Protein 3QBY (pdb70)

Foldseek 3Di:
DDDDFDAPFWWQFDDPPDARFTWTQHDADVPGDDADPQWTWIQTAQVRDTDTHHCVGTGGCVVCCVPRLDDDPDHRRVRSSCCSPPPVPDDPD/DFDFFFWWQFDDPPDARFTWTFHPEDPQWTWIQGAQVRDIDTGHCVRTGGCVVCCVPRVDDDDDHRRVRSSVCSVPPVPDDPD/DDQFFWWQFDDPPDARFTWGFNPPQWTWIQTAQVRDIDTHHCVRIGGCVVCCVPRVDDDPPHRRVNSSCCSVPPVD

Radius of gyration: 21.26 Å; Cα contacts (8 Å, |Δi|>4): 514; chains: 4; bounding box: 48×49×58 Å

B-factor: mean 34.8, std 10.98, range [14.03, 73.98]

Structure (mmCIF, N/CA/C/O backbone):
data_3QBY
#
_entry.id   3QBY
#
_cell.length_a   41.527
_cell.length_b   41.681
_cell.length_c   156.749
_cell.angle_alpha   90.000
_cell.angle_beta   90.000
_cell.angle_gamma   90.000
#
_symmetry.space_group_name_H-M   'P 21 21 21'
#
loop_
_entity.id
_entity.type
_entity.pdbx_description
1 polymer 'Hepatoma-derived growth factor-related protein 2'
2 polymer 'H4K20me3 Histone H4 Peptide'
3 non-polymer 'UNKNOWN ATOM OR ION'
4 non-polymer 'SULFATE ION'
5 water water
#
loop_
_atom_site.group_PDB
_atom_site.id
_atom_site.type_symbol
_atom_site.label_atom_id
_atom_site.label_alt_id
_atom_site.label_comp_id
_atom_site.label_asym_id
_atom_site.label_entity_id
_atom_site.label_seq_id
_atom_site.pdbx_PDB_ins_code
_atom_site.Cartn_x
_atom_site.Cartn_y
_atom_site.Cartn_z
_atom_site.occupancy
_atom_site.B_iso_or_equiv
_atom_site.auth_seq_id
_atom_site.auth_comp_id
_atom_site.auth_asym_id
_atom_site.auth_atom_id
_atom_site.pdbx_PDB_model_num
ATOM 1 N N . MET A 1 2 ? 0.222 4.300 2.767 1.00 59.93 1 MET A N 1
ATOM 2 C CA . MET A 1 2 ? -0.720 3.552 1.875 1.00 57.39 1 MET A CA 1
ATOM 3 C C . MET A 1 2 ? -0.023 2.504 0.997 1.00 52.56 1 MET A C 1
ATOM 4 O O . MET A 1 2 ? 1.130 2.689 0.602 1.00 52.40 1 MET A O 1
ATOM 9 N N . PRO A 1 3 ? -0.723 1.378 0.717 1.00 48.76 2 PRO A N 1
ATOM 10 C CA . PRO A 1 3 ? -0.251 0.279 -0.124 1.00 44.34 2 PRO A CA 1
ATOM 11 C C . PRO A 1 3 ? -0.108 0.590 -1.616 1.00 43.23 2 PRO A C 1
ATOM 12 O O . PRO A 1 3 ? -0.837 1.404 -2.174 1.00 44.63 2 PRO A O 1
ATOM 16 N N . HIS A 1 4 ? 0.828 -0.099 -2.252 1.00 40.05 3 HIS A N 1
ATOM 17 C CA . HIS A 1 4 ? 1.019 0.027 -3.678 1.00 39.68 3 HIS A CA 1
ATOM 18 C C . HIS A 1 4 ? 0.492 -1.268 -4.308 1.00 35.93 3 HIS A C 1
ATOM 19 O O . HIS A 1 4 ? 0.091 -2.186 -3.586 1.00 34.20 3 HIS A O 1
ATOM 26 N N . ALA A 1 5 ? 0.489 -1.344 -5.637 1.00 34.26 4 ALA A N 1
ATOM 27 C CA . ALA A 1 5 ? 0.286 -2.614 -6.338 1.00 30.91 4 ALA A CA 1
ATOM 28 C C . ALA A 1 5 ? 1.404 -3.591 -5.976 1.00 28.15 4 ALA A C 1
ATOM 29 O O . ALA A 1 5 ? 2.484 -3.181 -5.521 1.00 27.21 4 ALA A O 1
ATOM 31 N N . PHE A 1 6 ? 1.158 -4.880 -6.195 1.00 25.66 5 PHE A N 1
ATOM 32 C CA . PHE A 1 6 ? 2.190 -5.891 -5.987 1.00 23.51 5 PHE A CA 1
ATOM 33 C C . PHE A 1 6 ? 3.356 -5.730 -6.958 1.00 24.41 5 PHE A C 1
ATOM 34 O O . PHE A 1 6 ? 3.173 -5.285 -8.099 1.00 25.30 5 PHE A O 1
ATOM 42 N N . LYS A 1 7 ? 4.556 -6.041 -6.462 1.00 23.17 6 LYS A N 1
ATOM 43 C CA . LYS A 1 7 ? 5.785 -5.977 -7.254 1.00 24.11 6 LYS A CA 1
ATOM 44 C C . LYS A 1 7 ? 6.688 -7.158 -6.905 1.00 23.04 6 LYS A C 1
ATOM 45 O O . LYS A 1 7 ? 6.605 -7.688 -5.775 1.00 20.77 6 LYS A O 1
ATOM 51 N N . PRO A 1 8 ? 7.565 -7.576 -7.859 1.00 24.01 7 PRO A N 1
ATOM 52 C CA . PRO A 1 8 ? 8.566 -8.600 -7.563 1.00 23.20 7 PRO A CA 1
ATOM 53 C C . PRO A 1 8 ? 9.278 -8.334 -6.219 1.00 22.74 7 PRO A C 1
ATOM 54 O O . PRO A 1 8 ? 9.632 -7.198 -5.923 1.00 23.36 7 PRO A O 1
ATOM 58 N N . GLY A 1 9 ? 9.435 -9.377 -5.401 1.00 21.74 8 GLY A N 1
ATOM 59 C CA . GLY A 1 9 ? 10.087 -9.252 -4.108 1.00 21.54 8 GLY A CA 1
ATOM 60 C C . GLY A 1 9 ? 9.145 -9.028 -2.926 1.00 20.58 8 GLY A C 1
ATOM 61 O O . GLY A 1 9 ? 9.556 -9.205 -1.768 1.00 20.25 8 GLY A O 1
ATOM 62 N N . ASP A 1 10 ? 7.897 -8.631 -3.192 1.00 19.45 9 ASP A N 1
ATOM 63 C CA . ASP A 1 10 ? 6.886 -8.533 -2.132 1.00 19.19 9 ASP A CA 1
ATOM 64 C C . ASP A 1 10 ? 6.641 -9.898 -1.473 1.00 17.16 9 ASP A C 1
ATOM 65 O O . ASP A 1 10 ? 6.486 -10.899 -2.177 1.00 16.70 9 ASP A O 1
ATOM 70 N N . LEU A 1 11 ? 6.566 -9.928 -0.140 1.00 15.71 10 LEU A N 1
ATOM 71 C CA . LEU A 1 11 ? 6.315 -11.207 0.573 1.00 15.54 10 LEU A CA 1
ATOM 72 C C . LEU A 1 11 ? 4.871 -11.319 0.975 1.00 16.11 10 LEU A C 1
ATOM 73 O O . LEU A 1 11 ? 4.253 -10.329 1.406 1.00 16.61 10 LEU A O 1
ATOM 78 N N . VAL A 1 12 ? 4.326 -12.514 0.802 1.00 15.89 11 VAL A N 1
ATOM 79 C CA . VAL A 1 12 ? 2.918 -12.733 1.013 1.00 16.24 11 VAL A CA 1
ATOM 80 C C . VAL A 1 12 ? 2.661 -14.104 1.629 1.00 16.62 11 VAL A C 1
ATOM 81 O O . VAL A 1 12 ? 3.540 -14.962 1.641 1.00 17.41 11 VAL A O 1
ATOM 85 N N . PHE A 1 13 ? 1.460 -14.307 2.148 1.00 16.94 12 PHE A N 1
ATOM 86 C CA . PHE A 1 13 ? 0.935 -15.635 2.204 1.00 18.17 12 PHE A CA 1
ATOM 87 C C . PHE A 1 13 ? -0.014 -15.758 1.029 1.00 18.78 12 PHE A C 1
ATOM 88 O O . PHE A 1 13 ? -0.812 -14.859 0.784 1.00 19.40 12 PHE A O 1
ATOM 96 N N . ALA A 1 14 ? 0.111 -16.849 0.290 1.00 18.44 13 ALA A N 1
ATOM 97 C CA . ALA A 1 14 ? -0.684 -17.040 -0.908 1.00 19.92 13 ALA A CA 1
ATOM 98 C C . ALA A 1 14 ? -1.678 -18.156 -0.701 1.00 21.83 13 ALA A C 1
ATOM 99 O O . ALA A 1 14 ? -1.319 -19.209 -0.157 1.00 23.29 13 ALA A O 1
ATOM 101 N N . LYS A 1 15 ? -2.927 -17.935 -1.119 1.00 23.12 14 LYS A N 1
ATOM 102 C CA . LYS A 1 15 ? -3.985 -18.904 -0.869 1.00 25.78 14 LYS A CA 1
ATOM 103 C C . LYS A 1 15 ? -4.361 -19.656 -2.132 1.00 27.64 14 LYS A C 1
ATOM 104 O O . LYS A 1 15 ? -4.884 -19.056 -3.095 1.00 27.36 14 LYS A O 1
ATOM 110 N N . MET A 1 16 ? -4.115 -20.969 -2.091 1.00 28.91 15 MET A N 1
ATOM 111 C CA . MET A 1 16 ? -4.572 -21.903 -3.120 1.00 31.75 15 MET A CA 1
ATOM 112 C C . MET A 1 16 ? -5.674 -22.779 -2.555 1.00 34.15 15 MET A C 1
ATOM 113 O O . MET A 1 16 ? -5.622 -23.166 -1.385 1.00 33.59 15 MET A O 1
ATOM 118 N N . LYS A 1 17 ? -6.657 -23.087 -3.402 1.00 36.68 16 LYS A N 1
ATOM 119 C CA . LYS A 1 17 ? -7.766 -23.964 -3.040 1.00 40.52 16 LYS A CA 1
ATOM 120 C C . LYS A 1 17 ? -7.231 -25.282 -2.506 1.00 41.92 16 LYS A C 1
ATOM 121 O O . LYS A 1 17 ? -6.369 -25.904 -3.128 1.00 41.93 16 LYS A O 1
ATOM 124 N N . GLY A 1 18 ? -7.712 -25.671 -1.328 1.00 43.62 17 GLY A N 1
ATOM 125 C CA . GLY A 1 18 ? -7.321 -26.927 -0.691 1.00 45.58 17 GLY A CA 1
ATOM 126 C C . GLY A 1 18 ? -6.039 -26.875 0.120 1.00 44.29 17 GLY A C 1
ATOM 127 O O . GLY A 1 18 ? -5.626 -27.885 0.693 1.00 46.29 17 GLY A O 1
ATOM 128 N N . TYR A 1 19 ? -5.410 -25.702 0.176 1.00 40.44 18 TYR A N 1
ATOM 129 C CA . TYR A 1 19 ? -4.164 -25.520 0.891 1.00 38.98 18 TYR A CA 1
ATOM 130 C C . TYR A 1 19 ? -4.296 -24.402 1.913 1.00 36.46 18 TYR A C 1
ATOM 131 O O . TYR A 1 19 ? -5.034 -23.445 1.678 1.00 36.33 18 TYR A O 1
ATOM 140 N N . PRO A 1 20 ? -3.561 -24.504 3.034 1.00 35.22 19 PRO A N 1
ATOM 141 C CA . PRO A 1 20 ? -3.399 -23.385 3.968 1.00 32.82 19 PRO A CA 1
ATOM 142 C C . PRO A 1 20 ? -2.737 -22.192 3.291 1.00 29.10 19 PRO A C 1
ATOM 143 O O . PRO A 1 20 ? -1.974 -22.385 2.337 1.00 27.81 19 PRO A O 1
ATOM 147 N N . HIS A 1 21 ? -3.009 -20.982 3.781 1.00 26.89 20 HIS A N 1
ATOM 148 C CA . HIS A 1 21 ? -2.277 -19.793 3.342 1.00 24.24 20 HIS A CA 1
ATOM 149 C C . HIS A 1 21 ? -0.787 -20.090 3.459 1.00 23.04 20 HIS A C 1
ATOM 150 O O . HIS A 1 21 ? -0.326 -20.529 4.519 1.00 25.06 20 HIS A O 1
ATOM 157 N N . TRP A 1 22 ? -0.053 -19.883 2.363 1.00 21.06 21 TRP A N 1
ATOM 158 C CA . TRP A 1 22 ? 1.278 -20.462 2.200 1.00 20.52 21 TRP A CA 1
ATOM 159 C C . TRP A 1 22 ? 2.347 -19.387 2.013 1.00 18.29 21 TRP A C 1
ATOM 160 O O . TRP A 1 22 ? 2.154 -18.454 1.203 1.00 17.16 21 TRP A O 1
ATOM 171 N N . PRO A 1 23 ? 3.495 -19.508 2.739 1.00 17.46 22 PRO A N 1
ATOM 172 C CA . PRO A 1 23 ? 4.504 -18.478 2.531 1.00 16.59 22 PRO A CA 1
ATOM 173 C C . PRO A 1 23 ? 5.008 -18.445 1.094 1.00 16.34 22 PRO A C 1
ATOM 174 O O . PRO A 1 23 ? 5.322 -19.488 0.499 1.00 17.04 22 PRO A O 1
ATOM 178 N N . ALA A 1 24 ? 5.085 -17.235 0.541 1.00 16.48 23 ALA A N 1
ATOM 179 C CA . ALA A 1 24 ? 5.371 -17.073 -0.875 1.00 15.43 23 ALA A CA 1
ATOM 180 C C . ALA A 1 24 ? 5.903 -15.674 -1.172 1.00 14.71 23 ALA A C 1
ATOM 181 O O . ALA A 1 24 ? 5.929 -14.787 -0.300 1.00 15.53 23 ALA A O 1
ATOM 183 N N . ARG A 1 25 ? 6.399 -15.488 -2.392 1.00 15.71 24 ARG A N 1
ATOM 184 C CA . ARG A 1 25 ? 6.788 -14.158 -2.840 1.00 15.60 24 ARG A CA 1
ATOM 185 C C . ARG A 1 25 ? 6.251 -13.921 -4.242 1.00 15.98 24 ARG A C 1
ATOM 186 O O . ARG A 1 25 ? 5.938 -14.877 -4.997 1.00 17.24 24 ARG A O 1
ATOM 194 N N . ILE A 1 26 ? 6.104 -12.648 -4.580 1.00 17.34 25 ILE A N 1
ATOM 195 C CA . ILE A 1 26 ? 5.880 -12.262 -5.960 1.00 19.34 25 ILE A CA 1
ATOM 196 C C . ILE A 1 26 ? 7.210 -12.423 -6.673 1.00 20.08 25 ILE A C 1
ATOM 197 O O . ILE A 1 26 ? 8.215 -11.772 -6.342 1.00 20.24 25 ILE A O 1
ATOM 202 N N . ASP A 1 27 ? 7.231 -13.328 -7.633 1.00 21.19 26 ASP A N 1
ATOM 203 C CA . ASP A 1 27 ? 8.469 -13.625 -8.277 1.00 22.63 26 ASP A CA 1
ATOM 204 C C . ASP A 1 27 ? 8.752 -12.578 -9.326 1.00 23.46 26 ASP A C 1
ATOM 205 O O . ASP A 1 27 ? 7.853 -11.858 -9.790 1.00 22.47 26 ASP A O 1
ATOM 210 N N . ASP A 1 28 ? 10.026 -12.481 -9.671 1.00 25.57 27 ASP A N 1
ATOM 211 C CA . ASP A 1 28 ? 10.418 -11.782 -10.869 1.00 26.63 27 ASP A CA 1
ATOM 212 C C . ASP A 1 28 ? 10.221 -12.745 -12.043 1.00 27.59 27 ASP A C 1
ATOM 213 O O . ASP A 1 28 ? 9.946 -13.939 -11.862 1.00 27.08 27 ASP A O 1
ATOM 216 N N . ILE A 1 29 ? 10.301 -12.206 -13.240 1.00 27.68 28 ILE A N 1
ATOM 217 C CA . ILE A 1 29 ? 10.157 -12.998 -14.455 1.00 29.57 28 ILE A CA 1
ATOM 218 C C . ILE A 1 29 ? 11.474 -12.800 -15.168 1.00 31.20 28 ILE A C 1
ATOM 219 O O . ILE A 1 29 ? 11.793 -11.687 -15.559 1.00 31.87 28 ILE A O 1
ATOM 224 N N . ALA A 1 30 ? 12.255 -13.876 -15.278 1.00 31.96 29 ALA A N 1
ATOM 225 C CA . ALA A 1 30 ? 13.534 -13.858 -15.978 1.00 33.61 29 ALA A CA 1
ATOM 226 C C . ALA A 1 30 ? 13.346 -13.540 -17.453 1.00 35.58 29 ALA A C 1
ATOM 227 O O . ALA A 1 30 ? 12.298 -13.840 -18.047 1.00 34.65 29 ALA A O 1
ATOM 229 N N . ASP A 1 31 ? 14.354 -12.912 -18.052 1.00 36.99 30 ASP A N 1
ATOM 230 C CA . ASP A 1 31 ? 14.329 -12.712 -19.483 1.00 40.20 30 ASP A CA 1
ATOM 231 C C . ASP A 1 31 ? 14.121 -14.070 -20.142 1.00 41.00 30 ASP A C 1
ATOM 232 O O . ASP A 1 31 ? 14.778 -15.034 -19.757 1.00 41.04 30 ASP A O 1
ATOM 237 N N . GLY A 1 32 ? 13.201 -14.143 -21.107 1.00 41.81 31 GLY A N 1
ATOM 238 C CA . GLY A 1 32 ? 12.978 -15.372 -21.879 1.00 44.06 31 GLY A CA 1
ATOM 239 C C . GLY A 1 32 ? 11.975 -16.329 -21.233 1.00 42.33 31 GLY A C 1
ATOM 240 O O . GLY A 1 32 ? 11.571 -17.330 -21.837 1.00 43.99 31 GLY A O 1
ATOM 241 N N . ALA A 1 33 ? 11.570 -16.017 -20.012 1.00 38.20 32 ALA A N 1
ATOM 242 C CA . ALA A 1 33 ? 10.681 -16.896 -19.242 1.00 37.23 32 ALA A CA 1
ATOM 243 C C . ALA A 1 33 ? 9.196 -16.660 -19.561 1.00 37.32 32 ALA A C 1
ATOM 244 O O . ALA A 1 33 ? 8.815 -15.629 -20.144 1.00 38.05 32 ALA A O 1
ATOM 246 N N . VAL A 1 34 ? 8.355 -17.634 -19.212 1.00 37.30 33 VAL A N 1
ATOM 247 C CA . VAL A 1 34 ? 6.927 -17.530 -19.505 1.00 37.16 33 VAL A CA 1
ATOM 248 C C . VAL A 1 34 ? 6.293 -16.480 -18.614 1.00 34.12 33 VAL A C 1
ATOM 249 O O . VAL A 1 34 ? 6.443 -16.514 -17.395 1.00 31.38 33 VAL A O 1
ATOM 253 N N . LYS A 1 35 ? 5.603 -15.533 -19.236 1.00 35.08 34 LYS A N 1
ATOM 254 C CA . LYS A 1 35 ? 4.888 -14.485 -18.515 1.00 33.86 34 LYS A CA 1
ATOM 255 C C . LYS A 1 35 ? 3.548 -15.005 -17.992 1.00 33.97 34 LYS A C 1
ATOM 256 O O . LYS A 1 35 ? 2.975 -15.919 -18.585 1.00 34.55 34 LYS A O 1
ATOM 262 N N . PRO A 1 36 ? 3.057 -14.426 -16.877 1.00 32.46 35 PRO A N 1
ATOM 263 C CA . PRO A 1 36 ? 1.713 -14.715 -16.354 1.00 32.29 35 PRO A CA 1
ATOM 264 C C . PRO A 1 36 ? 0.592 -14.247 -17.264 1.00 35.57 35 PRO A C 1
ATOM 265 O O . PRO A 1 36 ? 0.827 -13.442 -18.177 1.00 37.13 35 PRO A O 1
ATOM 269 N N . PRO A 1 37 ? -0.635 -14.753 -17.030 1.00 36.35 36 PRO A N 1
ATOM 270 C CA . PRO A 1 37 ? -1.782 -14.170 -17.703 1.00 39.47 36 PRO A CA 1
ATOM 271 C C . PRO A 1 37 ? -2.018 -12.747 -17.208 1.00 39.30 36 PRO A C 1
ATOM 272 O O . PRO A 1 37 ? -1.511 -12.385 -16.135 1.00 36.59 36 PRO A O 1
ATOM 276 N N . PRO A 1 38 ? -2.770 -11.942 -17.990 1.00 42.55 37 PRO A N 1
ATOM 277 C CA . PRO A 1 38 ? -3.304 -10.636 -17.584 1.00 42.98 37 PRO A CA 1
ATOM 278 C C . PRO A 1 38 ? -3.862 -10.654 -16.150 1.00 40.59 37 PRO A C 1
ATOM 279 O O . PRO A 1 38 ? -4.595 -11.585 -15.795 1.00 40.50 37 PRO A O 1
ATOM 283 N N . ASN A 1 39 ? -3.516 -9.635 -15.357 1.00 39.09 38 ASN A N 1
ATOM 284 C CA . ASN A 1 39 ? -4.011 -9.472 -13.973 1.00 37.54 38 ASN A CA 1
ATOM 285 C C . ASN A 1 39 ? -3.588 -10.562 -12.996 1.00 34.54 38 ASN A C 1
ATOM 286 O O . ASN A 1 39 ? -4.114 -10.620 -11.877 1.00 34.68 38 ASN A O 1
ATOM 291 N N . LYS A 1 40 ? -2.660 -11.433 -13.406 1.00 32.55 39 LYS A N 1
ATOM 292 C CA . LYS A 1 40 ? -2.088 -12.444 -12.500 1.00 28.67 39 LYS A CA 1
ATOM 293 C C . LYS A 1 40 ? -0.604 -12.164 -12.246 1.00 26.38 39 LYS A C 1
ATOM 294 O O . LYS A 1 40 ? 0.051 -11.498 -13.049 1.00 25.62 39 LYS A O 1
ATOM 300 N N . TYR A 1 41 ? -0.106 -12.650 -11.110 1.00 22.22 40 TYR A N 1
ATOM 301 C CA . TYR A 1 41 ? 1.284 -12.506 -10.716 1.00 22.36 40 TYR A CA 1
ATOM 302 C C . TYR A 1 41 ? 1.902 -13.884 -10.655 1.00 20.82 40 TYR A C 1
ATOM 303 O O . TYR A 1 41 ? 1.196 -14.842 -10.310 1.00 20.75 40 TYR A O 1
ATOM 312 N N . PRO A 1 42 ? 3.212 -13.987 -10.978 1.00 20.91 41 PRO A N 1
ATOM 313 C CA . PRO A 1 42 ? 3.919 -15.235 -10.746 1.00 21.14 41 PRO A CA 1
ATOM 314 C C . PRO A 1 42 ? 4.238 -15.375 -9.263 1.00 20.06 41 PRO A C 1
ATOM 315 O O . PRO A 1 42 ? 4.919 -14.538 -8.681 1.00 20.63 41 PRO A O 1
ATOM 319 N N . ILE A 1 43 ? 3.720 -16.418 -8.634 1.00 20.15 42 ILE A N 1
ATOM 320 C CA . ILE A 1 43 ? 3.906 -16.572 -7.207 1.00 18.55 42 ILE A CA 1
ATOM 321 C C . ILE A 1 43 ? 4.867 -17.723 -6.999 1.00 19.70 42 ILE A C 1
ATOM 322 O O . ILE A 1 43 ? 4.624 -18.831 -7.490 1.00 20.84 42 ILE A O 1
ATOM 327 N N . PHE A 1 44 ? 5.967 -17.457 -6.298 1.00 18.81 43 PHE A N 1
ATOM 328 C CA . PHE A 1 44 ? 6.893 -18.504 -5.931 1.00 19.15 43 PHE A CA 1
ATOM 329 C C . PHE A 1 44 ? 6.620 -18.933 -4.498 1.00 18.49 43 PHE A C 1
ATOM 330 O O . PHE A 1 44 ? 6.686 -18.122 -3.603 1.00 18.26 43 PHE A O 1
ATOM 338 N N . PHE A 1 45 ? 6.282 -20.205 -4.299 1.00 20.41 44 PHE A N 1
ATOM 339 C CA . PHE A 1 45 ? 5.870 -20.726 -2.989 1.00 19.94 44 PHE A CA 1
ATOM 340 C C . PHE A 1 45 ? 7.120 -21.231 -2.323 1.00 20.51 44 PHE A C 1
ATOM 341 O O . PHE A 1 45 ? 7.839 -22.063 -2.912 1.00 20.87 44 PHE A O 1
ATOM 349 N N . PHE A 1 46 ? 7.424 -20.695 -1.139 1.00 19.51 45 PHE A N 1
ATOM 350 C CA . PHE A 1 46 ? 8.585 -21.182 -0.379 1.00 20.58 45 PHE A CA 1
ATOM 351 C C . PHE A 1 46 ? 8.380 -22.615 0.076 1.00 22.21 45 PHE A C 1
ATOM 352 O O . PHE A 1 46 ? 7.238 -23.061 0.283 1.00 23.98 45 PHE A O 1
ATOM 360 N N . GLY A 1 47 ? 9.485 -23.333 0.239 1.00 23.48 46 GLY A N 1
ATOM 361 C CA . GLY A 1 47 ? 9.455 -24.722 0.720 1.00 26.04 46 GLY A CA 1
ATOM 362 C C . GLY A 1 47 ? 9.251 -25.709 -0.412 1.00 28.62 46 GLY A C 1
ATOM 363 O O . GLY A 1 47 ? 10.097 -26.577 -0.660 1.00 30.73 46 GLY A O 1
ATOM 364 N N . THR A 1 48 ? 8.128 -25.586 -1.108 1.00 28.69 47 THR A N 1
ATOM 365 C CA . THR A 1 48 ? 7.830 -26.483 -2.234 1.00 30.71 47 THR A CA 1
ATOM 366 C C . THR A 1 48 ? 8.596 -26.032 -3.474 1.00 29.97 47 THR A C 1
ATOM 367 O O . THR A 1 48 ? 8.916 -26.842 -4.350 1.00 31.54 47 THR A O 1
ATOM 371 N N . HIS A 1 49 ? 8.872 -24.730 -3.531 1.00 27.15 48 HIS A N 1
ATOM 372 C CA . HIS A 1 49 ? 9.572 -24.077 -4.644 1.00 27.35 48 HIS A CA 1
ATOM 373 C C . HIS A 1 49 ? 8.788 -24.095 -5.966 1.00 28.75 48 HIS A C 1
ATOM 374 O O . HIS A 1 49 ? 9.379 -24.029 -7.047 1.00 29.62 48 HIS A O 1
ATOM 381 N N . GLU A 1 50 ? 7.460 -24.180 -5.859 1.00 29.19 49 GLU A N 1
ATOM 382 C CA . GLU A 1 50 ? 6.587 -24.268 -7.032 1.00 30.97 49 GLU A CA 1
ATOM 383 C C . GLU A 1 50 ? 6.128 -22.862 -7.385 1.00 28.58 49 GLU A C 1
ATOM 384 O O . GLU A 1 50 ? 6.202 -21.967 -6.542 1.00 26.53 49 GLU A O 1
ATOM 390 N N . THR A 1 51 ? 5.716 -22.658 -8.633 1.00 29.12 50 THR A N 1
ATOM 391 C CA . THR A 1 51 ? 5.158 -21.365 -9.074 1.00 27.22 50 THR A CA 1
ATOM 392 C C . THR A 1 51 ? 3.708 -21.554 -9.525 1.00 27.11 50 THR A C 1
ATOM 393 O O . THR A 1 51 ? 3.386 -22.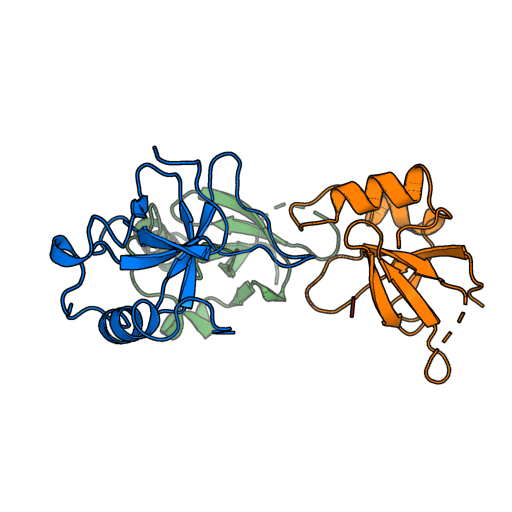534 -10.227 1.00 30.07 50 THR A O 1
ATOM 397 N N . ALA A 1 52 ? 2.829 -20.635 -9.139 1.00 24.30 51 ALA A N 1
ATOM 398 C CA . ALA A 1 52 ? 1.486 -20.575 -9.734 1.00 25.04 51 ALA A CA 1
ATOM 399 C C . ALA A 1 52 ? 1.195 -19.126 -10.059 1.00 24.17 51 ALA A C 1
ATOM 400 O O . ALA A 1 52 ? 1.865 -18.228 -9.552 1.00 22.30 51 ALA A O 1
ATOM 402 N N . PHE A 1 53 ? 0.195 -18.920 -10.911 1.00 25.41 52 PHE A N 1
ATOM 403 C CA . PHE A 1 53 ? -0.253 -17.597 -11.268 1.00 25.22 52 PHE A CA 1
ATOM 404 C C . PHE A 1 53 ? -1.520 -17.252 -10.484 1.00 25.19 52 PHE A C 1
ATOM 405 O O . PHE A 1 53 ? -2.540 -17.936 -10.608 1.00 27.07 52 PHE A O 1
ATOM 413 N N . LEU A 1 54 ? -1.447 -16.195 -9.678 1.00 23.68 53 LEU A N 1
ATOM 414 C CA . LEU A 1 54 ? -2.575 -15.814 -8.836 1.00 23.91 53 LEU A CA 1
ATOM 415 C C . LEU A 1 54 ? -2.907 -14.330 -8.954 1.00 23.24 53 LEU A C 1
ATOM 416 O O . LEU A 1 54 ? -2.027 -13.522 -9.267 1.00 23.47 53 LEU A O 1
ATOM 421 N N . GLY A 1 55 ? -4.166 -13.993 -8.699 1.00 23.90 54 GLY A N 1
ATOM 422 C CA . GLY A 1 55 ? -4.598 -12.600 -8.649 1.00 24.21 54 GLY A CA 1
ATOM 423 C C . GLY A 1 55 ? -4.493 -12.117 -7.194 1.00 22.71 54 GLY A C 1
ATOM 424 O O . GLY A 1 55 ? -4.399 -12.931 -6.289 1.00 21.11 54 GLY A O 1
ATOM 425 N N . PRO A 1 56 ? -4.538 -10.796 -6.967 1.00 22.22 55 PRO A N 1
ATOM 426 C CA . PRO A 1 56 ? -4.451 -10.260 -5.604 1.00 21.84 55 PRO A CA 1
ATOM 427 C C . PRO A 1 56 ? -5.472 -10.784 -4.565 1.00 21.79 55 PRO A C 1
ATOM 428 O O . PRO A 1 56 ? -5.165 -10.746 -3.377 1.00 21.52 55 PRO A O 1
ATOM 432 N N . LYS A 1 57 ? -6.650 -11.247 -4.984 1.00 21.95 56 LYS A N 1
ATOM 433 C CA . LYS A 1 57 ? -7.650 -11.782 -4.031 1.00 24.16 56 LYS A CA 1
ATOM 434 C C . LYS A 1 57 ? -7.043 -12.912 -3.199 1.00 22.41 56 LYS A C 1
ATOM 435 O O . LYS A 1 57 ? -7.465 -13.154 -2.062 1.00 23.43 56 LYS A O 1
ATOM 441 N N . ASP A 1 58 ? -6.036 -13.573 -3.764 1.00 20.84 57 ASP A N 1
ATOM 442 C CA . ASP A 1 58 ? -5.387 -14.703 -3.110 1.00 20.76 57 ASP A CA 1
ATOM 443 C C . ASP A 1 58 ? -4.042 -14.380 -2.429 1.00 18.85 57 ASP A C 1
ATOM 444 O O . ASP A 1 58 ? -3.325 -15.283 -1.971 1.00 18.33 57 ASP A O 1
ATOM 449 N N . LEU A 1 59 ? -3.725 -13.087 -2.332 1.00 16.98 58 LEU A N 1
ATOM 450 C CA . LEU A 1 59 ? -2.401 -12.642 -1.877 1.00 16.02 58 LEU A CA 1
ATOM 451 C C . LEU A 1 59 ? -2.487 -11.763 -0.624 1.00 16.11 58 LEU A C 1
ATOM 452 O O . LEU A 1 59 ? -3.118 -10.690 -0.634 1.00 17.87 58 LEU A O 1
ATOM 457 N N . PHE A 1 60 ? -1.901 -12.260 0.459 1.00 16.24 59 PHE A N 1
ATOM 458 C CA . PHE A 1 60 ? -2.034 -11.656 1.797 1.00 18.56 59 PHE A CA 1
ATOM 459 C C . PHE A 1 60 ? -0.644 -11.140 2.194 1.00 19.37 59 PHE A C 1
ATOM 460 O O . PHE A 1 60 ? 0.265 -11.917 2.285 1.00 19.83 59 PHE A O 1
ATOM 468 N N . PRO A 1 61 ? -0.466 -9.818 2.342 1.00 22.34 60 PRO A N 1
ATOM 469 C CA . PRO A 1 61 ? 0.841 -9.271 2.712 1.00 22.15 60 PRO A CA 1
ATOM 470 C C . PRO A 1 61 ? 1.425 -9.895 3.990 1.00 22.99 60 PRO A C 1
ATOM 471 O O . PRO A 1 61 ? 0.722 -10.049 4.998 1.00 23.57 60 PRO A O 1
ATOM 475 N N . TYR A 1 62 ? 2.692 -10.297 3.909 1.00 21.42 61 TYR A N 1
ATOM 476 C CA . TYR A 1 62 ? 3.341 -11.105 4.950 1.00 22.66 61 TYR A CA 1
ATOM 477 C C . TYR A 1 62 ? 3.436 -10.385 6.290 1.00 24.72 61 TYR A C 1
ATOM 478 O O . TYR A 1 62 ? 3.180 -11.005 7.338 1.00 25.99 61 TYR A O 1
ATOM 487 N N . ASP A 1 63 ? 3.771 -9.092 6.264 1.00 26.00 62 ASP A N 1
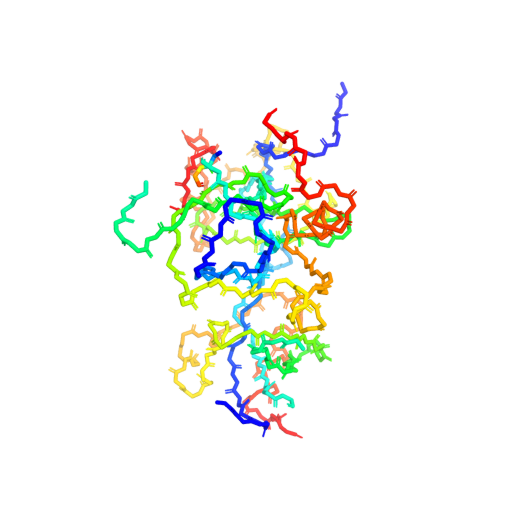ATOM 488 C CA . ASP A 1 63 ? 3.991 -8.352 7.513 1.00 29.85 62 ASP A CA 1
ATOM 489 C C . ASP A 1 63 ? 2.655 -8.231 8.285 1.00 30.91 62 ASP A C 1
ATOM 490 O O . ASP A 1 63 ? 2.608 -8.412 9.497 1.00 32.92 62 ASP A O 1
ATOM 495 N N . LYS A 1 64 ? 1.562 -8.005 7.555 1.00 29.79 63 LYS A N 1
ATOM 496 C CA . LYS A 1 64 ? 0.234 -7.892 8.163 1.00 31.55 63 LYS A CA 1
ATOM 497 C C . LYS A 1 64 ? -0.283 -9.206 8.768 1.00 31.66 63 LYS A C 1
ATOM 498 O O . LYS A 1 64 ? -0.850 -9.193 9.870 1.00 34.30 63 LYS A O 1
ATOM 504 N N . CYS A 1 65 ? -0.053 -10.326 8.072 1.00 29.57 64 CYS A N 1
ATOM 505 C CA A CYS A 1 65 ? -0.744 -11.594 8.355 0.50 29.82 64 CYS A CA 1
ATOM 506 C CA B CYS A 1 65 ? -0.757 -11.579 8.385 0.50 30.69 64 CYS A CA 1
ATOM 507 C C . CYS A 1 65 ? 0.117 -12.709 8.948 1.00 30.36 64 CYS A C 1
ATOM 508 O O . CYS A 1 65 ? -0.385 -13.805 9.213 1.00 30.85 64 CYS A O 1
ATOM 513 N N . LYS A 1 66 ? 1.402 -12.437 9.157 1.00 30.05 65 LYS A N 1
ATOM 514 C CA . LYS A 1 66 ? 2.304 -13.457 9.712 1.00 31.65 65 LYS A CA 1
ATOM 515 C C . LYS A 1 66 ? 1.913 -14.041 11.076 1.00 34.35 65 LYS A C 1
ATOM 516 O O . LYS A 1 66 ? 2.182 -15.222 11.345 1.00 34.94 65 LYS A O 1
ATOM 522 N N . ASP A 1 67 ? 1.290 -13.225 11.935 1.00 36.90 66 ASP A N 1
ATOM 523 C CA . ASP A 1 67 ? 0.840 -13.685 13.241 1.00 40.31 66 ASP A CA 1
ATOM 524 C C . ASP A 1 67 ? -0.253 -14.738 13.060 1.00 40.51 66 ASP A C 1
ATOM 525 O O . ASP A 1 67 ? -0.360 -15.681 13.841 1.00 42.82 66 ASP A O 1
ATOM 530 N N . LYS A 1 68 ? -1.066 -14.558 12.024 1.00 37.78 67 LYS A N 1
ATOM 531 C CA . LYS A 1 68 ? -2.205 -15.422 11.788 1.00 38.08 67 LYS A CA 1
ATOM 532 C C . LYS A 1 68 ? -1.809 -16.718 11.079 1.00 35.89 67 LYS A C 1
ATOM 533 O O . LYS A 1 68 ? -2.274 -17.806 11.447 1.00 36.37 67 LYS A O 1
ATOM 537 N N . TYR A 1 69 ? -0.972 -16.590 10.055 1.00 31.61 68 TYR A N 1
ATOM 538 C CA . TYR A 1 69 ? -0.694 -17.708 9.158 1.00 31.06 68 TYR A CA 1
ATOM 539 C C . TYR A 1 69 ? 0.709 -18.285 9.338 1.00 30.51 68 TYR A C 1
ATOM 540 O O . TYR A 1 69 ? 1.005 -19.341 8.791 1.00 31.00 68 TYR A O 1
ATOM 549 N N . GLY A 1 70 ? 1.577 -17.591 10.070 1.00 30.90 69 GLY A N 1
ATOM 550 C CA . GLY A 1 70 ? 3.002 -17.968 10.130 1.00 30.72 69 GLY A CA 1
ATOM 551 C C . GLY A 1 70 ? 3.242 -18.960 11.252 1.00 33.44 69 GLY A C 1
ATOM 552 O O . GLY A 1 70 ? 3.884 -18.652 12.255 1.00 35.21 69 GLY A O 1
ATOM 553 N N . LYS A 1 71 ? 2.694 -20.152 11.082 1.00 34.45 70 LYS A N 1
ATOM 554 C CA . LYS A 1 71 ? 2.678 -21.162 12.135 1.00 37.37 70 LYS A CA 1
ATOM 555 C C . LYS A 1 71 ? 2.912 -22.506 11.478 1.00 36.67 70 LYS A C 1
ATOM 556 O O . LYS A 1 71 ? 2.427 -22.722 10.370 1.00 34.32 70 LYS A O 1
ATOM 562 N N . PRO A 1 72 ? 3.645 -23.415 12.156 1.00 38.59 71 PRO A N 1
ATOM 563 C CA . PRO A 1 72 ? 3.957 -24.688 11.508 1.00 39.13 71 PRO A CA 1
ATOM 564 C C . PRO A 1 72 ? 2.715 -25.427 11.023 1.00 40.38 71 PRO A C 1
ATOM 565 O O . PRO A 1 72 ? 1.684 -25.420 11.694 1.00 41.74 71 PRO A O 1
ATOM 569 N N . ASN A 1 73 ? 2.815 -26.031 9.845 1.00 39.97 72 ASN A N 1
ATOM 570 C CA . ASN A 1 73 ? 1.733 -26.833 9.292 1.00 41.93 72 ASN A CA 1
ATOM 571 C C . ASN A 1 73 ? 2.290 -28.181 8.858 1.00 43.88 72 ASN A C 1
ATOM 572 O O . ASN A 1 73 ? 3.426 -28.266 8.373 1.00 43.11 72 ASN A O 1
ATOM 577 N N . LYS A 1 74 ? 1.492 -29.229 9.042 1.00 46.32 73 LYS A N 1
ATOM 578 C CA . LYS A 1 74 ? 1.897 -30.591 8.710 1.00 48.57 73 LYS A CA 1
ATOM 579 C C . LYS A 1 74 ? 2.282 -30.792 7.238 1.00 47.02 73 LYS A C 1
ATOM 580 O O . LYS A 1 74 ? 3.081 -31.679 6.932 1.00 48.65 73 LYS A O 1
ATOM 582 N N . ARG A 1 75 ? 1.730 -29.964 6.343 1.00 44.21 74 ARG A N 1
ATOM 583 C CA . ARG A 1 75 ? 1.873 -30.155 4.889 1.00 43.12 74 ARG A CA 1
ATOM 584 C C . ARG A 1 75 ? 3.322 -30.128 4.396 1.00 41.67 74 ARG A C 1
ATOM 585 O O . ARG A 1 75 ? 4.146 -29.349 4.890 1.00 38.89 74 ARG A O 1
ATOM 589 N N . LYS A 1 76 ? 3.613 -30.998 3.425 1.00 43.15 75 LYS A N 1
ATOM 590 C CA . LYS A 1 76 ? 4.935 -31.085 2.801 1.00 42.37 75 LYS A CA 1
ATOM 591 C C . LYS A 1 76 ? 5.453 -29.720 2.383 1.00 37.59 75 LYS A C 1
ATOM 592 O O . LYS A 1 76 ? 4.787 -28.962 1.669 1.00 35.68 75 LYS A O 1
ATOM 595 N N . GLY A 1 77 ? 6.655 -29.390 2.847 1.00 36.52 76 GLY A N 1
ATOM 596 C CA . GLY A 1 77 ? 7.311 -28.170 2.425 1.00 31.71 76 GLY A CA 1
ATOM 597 C C . GLY A 1 77 ? 6.917 -26.917 3.189 1.00 29.69 76 GLY A C 1
ATOM 598 O O . GLY A 1 77 ? 7.587 -25.896 3.056 1.00 25.67 76 GLY A O 1
ATOM 599 N N . PHE A 1 78 ? 5.844 -26.977 3.990 1.00 29.77 77 PHE A N 1
ATOM 600 C CA . PHE A 1 78 ? 5.363 -25.767 4.673 1.00 27.85 77 PHE A CA 1
ATOM 601 C C . PHE A 1 78 ? 6.382 -25.162 5.638 1.00 27.11 77 PHE A C 1
ATOM 602 O O . PHE A 1 78 ? 6.614 -23.954 5.619 1.00 25.84 77 PHE A O 1
ATOM 610 N N . ASN A 1 79 ? 6.969 -26.001 6.490 1.00 29.63 78 ASN A N 1
ATOM 611 C CA . ASN A 1 79 ? 7.855 -25.513 7.538 1.00 29.31 78 ASN A CA 1
ATOM 612 C C . ASN A 1 79 ? 9.189 -25.029 6.985 1.00 28.16 78 ASN A C 1
ATOM 613 O O . ASN A 1 79 ? 9.743 -24.041 7.474 1.00 25.63 78 ASN A O 1
ATOM 618 N N . GLU A 1 80 ? 9.702 -25.723 5.965 1.00 28.69 79 GLU A N 1
ATOM 619 C CA . GLU A 1 80 ? 10.836 -25.204 5.206 1.00 28.17 79 GLU A CA 1
ATOM 620 C C . GLU A 1 80 ? 10.468 -23.833 4.622 1.00 25.05 79 GLU A C 1
ATOM 621 O O . GLU A 1 80 ? 11.282 -22.907 4.652 1.00 23.35 79 GLU A O 1
ATOM 627 N N . GLY A 1 81 ? 9.245 -23.721 4.109 1.00 24.32 80 GLY A N 1
ATOM 628 C CA . GLY A 1 81 ? 8.719 -22.451 3.562 1.00 22.25 80 GLY A CA 1
ATOM 629 C C . GLY A 1 81 ? 8.750 -21.325 4.580 1.00 21.34 80 GLY A C 1
ATOM 630 O O . GLY A 1 81 ? 9.169 -20.197 4.274 1.00 20.70 80 GLY A O 1
ATOM 631 N N . LEU A 1 82 ? 8.296 -21.634 5.791 1.00 21.80 81 LEU A N 1
ATOM 632 C CA . LEU A 1 82 ? 8.370 -20.678 6.910 1.00 22.05 81 LEU A CA 1
ATOM 633 C C . LEU A 1 82 ? 9.797 -20.195 7.173 1.00 22.46 81 LEU A C 1
ATOM 634 O O . LEU A 1 82 ? 10.018 -18.984 7.311 1.00 20.42 81 LEU A O 1
ATOM 639 N N . TRP A 1 83 ? 10.765 -21.129 7.227 1.00 23.08 82 TRP A N 1
ATOM 640 C CA . TRP A 1 83 ? 12.171 -20.754 7.405 1.00 24.25 82 TRP A CA 1
ATOM 641 C C . TRP A 1 83 ? 12.613 -19.818 6.279 1.00 23.22 82 TRP A C 1
ATOM 642 O O . TRP A 1 83 ? 13.267 -18.805 6.544 1.00 23.38 82 TRP A O 1
ATOM 653 N N . GLU A 1 84 ? 12.272 -20.157 5.033 1.00 21.43 83 GLU A N 1
ATOM 654 C CA . GLU A 1 84 ? 12.763 -19.379 3.884 1.00 21.30 83 GLU A CA 1
ATOM 655 C C . GLU A 1 84 ? 12.215 -17.961 3.855 1.00 19.58 83 GLU A C 1
ATOM 656 O O . GLU A 1 84 ? 12.973 -17.024 3.630 1.00 20.62 83 GLU A O 1
ATOM 662 N N . ILE A 1 85 ? 10.922 -17.800 4.088 1.00 18.05 84 ILE A N 1
ATOM 663 C CA . ILE A 1 85 ? 10.324 -16.466 4.046 1.00 17.93 84 ILE A CA 1
ATOM 664 C C . ILE A 1 85 ? 10.914 -15.551 5.157 1.00 19.06 84 ILE A C 1
ATOM 665 O O . ILE A 1 85 ? 11.083 -14.335 4.947 1.00 20.46 84 ILE A O 1
ATOM 670 N N . GLN A 1 86 ? 11.281 -16.140 6.294 1.00 19.83 85 GLN A N 1
ATOM 671 C CA A GLN A 1 86 ? 11.804 -15.376 7.429 0.70 22.07 85 GLN A CA 1
ATOM 672 C CA B GLN A 1 86 ? 11.811 -15.401 7.441 0.30 21.69 85 GLN A CA 1
ATOM 673 C C . GLN A 1 86 ? 13.295 -15.102 7.286 1.00 22.64 85 GLN A C 1
ATOM 674 O O . GLN A 1 86 ? 13.752 -14.017 7.638 1.00 23.80 85 GLN A O 1
ATOM 685 N N . ASN A 1 87 ? 14.039 -16.075 6.759 1.00 21.92 86 ASN A N 1
ATOM 686 C CA . ASN A 1 87 ? 15.496 -16.019 6.774 1.00 23.85 86 ASN A CA 1
ATOM 687 C C . ASN A 1 87 ? 16.241 -15.694 5.471 1.00 22.64 86 ASN A C 1
ATOM 688 O O . ASN A 1 87 ? 17.347 -15.141 5.522 1.00 24.04 86 ASN A O 1
ATOM 693 N N . ASN A 1 88 ? 15.685 -16.076 4.327 1.00 21.37 87 ASN A N 1
ATOM 694 C CA . ASN A 1 88 ? 16.319 -15.715 3.043 1.00 20.65 87 ASN A CA 1
ATOM 695 C C . ASN A 1 88 ? 15.270 -15.688 1.917 1.00 18.97 87 ASN A C 1
ATOM 696 O O . ASN A 1 88 ? 15.323 -16.477 0.968 1.00 20.20 87 ASN A O 1
ATOM 701 N N . PRO A 1 89 ? 14.298 -14.767 2.024 1.00 17.73 88 PRO A N 1
ATOM 702 C CA . PRO A 1 89 ? 13.157 -14.746 1.132 1.00 17.03 88 PRO A CA 1
ATOM 703 C C . PRO A 1 89 ? 13.510 -14.330 -0.309 1.00 17.42 88 PRO A C 1
ATOM 704 O O . PRO A 1 89 ? 12.751 -14.623 -1.200 1.00 18.45 88 PRO A O 1
ATOM 708 N N . HIS A 1 90 ? 14.675 -13.714 -0.529 1.00 18.54 89 HIS A N 1
ATOM 709 C CA . HIS A 1 90 ? 15.048 -13.146 -1.842 1.00 19.02 89 HIS A CA 1
ATOM 710 C C . HIS A 1 90 ? 16.139 -13.950 -2.550 1.00 20.87 89 HIS A C 1
ATOM 711 O O . HIS A 1 90 ? 16.689 -13.540 -3.595 1.00 20.62 89 HIS A O 1
ATOM 718 N N . ALA A 1 91 ? 16.450 -15.112 -1.982 1.00 21.68 90 ALA A N 1
ATOM 719 C CA . ALA A 1 91 ? 17.521 -15.946 -2.529 1.00 23.61 90 ALA A CA 1
ATOM 720 C C . ALA A 1 91 ? 17.066 -16.703 -3.772 1.00 24.78 90 ALA A C 1
ATOM 721 O O . ALA A 1 91 ? 15.876 -16.809 -4.053 1.00 23.73 90 ALA A O 1
ATOM 723 N N . SER A 1 92 ? 18.043 -17.242 -4.498 1.00 29.02 91 SER A N 1
ATOM 724 C CA . SER A 1 92 ? 17.810 -18.143 -5.618 1.00 31.70 91 SER A CA 1
ATOM 725 C C . SER A 1 92 ? 17.532 -19.553 -5.076 1.00 32.68 91 SER A C 1
ATOM 726 O O . SER A 1 92 ? 18.415 -20.169 -4.455 1.00 34.88 91 SER A O 1
ATOM 729 N N . TYR A 1 93 ? 16.323 -20.055 -5.316 1.00 32.80 92 TYR A N 1
ATOM 730 C CA . TYR A 1 93 ? 15.961 -21.419 -4.943 1.00 35.01 92 TYR A CA 1
ATOM 731 C C . TYR A 1 93 ? 15.949 -22.376 -6.147 1.00 38.73 92 TYR A C 1
ATOM 732 O O . TYR A 1 93 ? 15.620 -23.556 -6.008 1.00 40.99 92 TYR A O 1
ATOM 741 N N . SER A 1 94 ? 16.290 -21.849 -7.317 1.00 41.00 93 SER A N 1
ATOM 742 C CA . SER A 1 94 ? 16.669 -22.666 -8.484 1.00 45.22 93 SER A CA 1
ATOM 743 C C . SER A 1 94 ? 18.020 -22.199 -9.014 1.00 47.55 93 SER A C 1
ATOM 744 O O . SER A 1 94 ? 19.071 -22.490 -8.427 1.00 50.01 93 SER A O 1
ATOM 746 N N . ALA B 1 5 ? 29.884 -16.761 -44.925 1.00 50.62 4 ALA B N 1
ATOM 747 C CA . ALA B 1 5 ? 29.810 -16.745 -43.427 1.00 47.79 4 ALA B CA 1
ATOM 748 C C . ALA B 1 5 ? 28.816 -15.699 -42.910 1.00 45.27 4 ALA B C 1
ATOM 749 O O . ALA B 1 5 ? 28.197 -14.980 -43.694 1.00 45.98 4 ALA B O 1
ATOM 751 N N . PHE B 1 6 ? 28.671 -15.622 -41.591 1.00 42.93 5 PHE B N 1
ATOM 752 C CA . PHE B 1 6 ? 27.895 -14.562 -40.951 1.00 41.25 5 PHE B CA 1
ATOM 753 C C . PHE B 1 6 ? 28.795 -13.352 -40.700 1.00 43.09 5 PHE B C 1
ATOM 754 O O . PHE B 1 6 ? 29.986 -13.496 -40.416 1.00 45.75 5 PHE B O 1
ATOM 762 N N . LYS B 1 7 ? 28.221 -12.167 -40.815 1.00 42.33 6 LYS B N 1
ATOM 763 C CA . LYS B 1 7 ? 28.978 -10.933 -40.646 1.00 44.17 6 LYS B CA 1
ATOM 764 C C . LYS B 1 7 ? 28.235 -10.067 -39.642 1.00 41.89 6 LYS B C 1
ATOM 765 O O . LYS B 1 7 ? 27.031 -10.249 -39.464 1.00 39.48 6 LYS B O 1
ATOM 771 N N . PRO B 1 8 ? 28.943 -9.138 -38.974 1.00 43.26 7 PRO B N 1
ATOM 772 C CA . PRO B 1 8 ? 28.275 -8.269 -38.010 1.00 41.71 7 PRO B CA 1
ATOM 773 C C . PRO B 1 8 ? 27.116 -7.533 -38.660 1.00 40.72 7 PRO B C 1
ATOM 774 O O . PRO B 1 8 ? 27.278 -6.954 -39.738 1.00 42.83 7 PRO B O 1
ATOM 778 N N . GLY B 1 9 ? 25.957 -7.572 -38.015 1.00 38.84 8 GLY B N 1
ATOM 779 C CA . GLY B 1 9 ? 24.764 -6.919 -38.532 1.00 38.24 8 GLY B CA 1
ATOM 780 C C . GLY B 1 9 ? 23.830 -7.873 -39.246 1.00 37.01 8 GLY B C 1
ATOM 781 O O . GLY B 1 9 ? 22.689 -7.512 -39.548 1.00 37.63 8 GLY B O 1
ATOM 782 N N . ASP B 1 10 ? 24.294 -9.092 -39.512 1.00 35.81 9 ASP B N 1
ATOM 783 C CA . ASP B 1 10 ? 23.412 -10.124 -40.031 1.00 34.42 9 ASP B CA 1
ATOM 784 C C . ASP B 1 10 ? 22.296 -10.404 -39.015 1.00 31.53 9 ASP B C 1
ATOM 785 O O . ASP B 1 10 ? 22.543 -10.487 -37.800 1.00 30.77 9 ASP B O 1
ATOM 790 N N . LEU B 1 11 ? 21.066 -10.500 -39.518 1.00 30.38 10 LEU B N 1
ATOM 791 C CA . LEU B 1 11 ? 19.902 -10.771 -38.670 1.00 27.99 10 LEU B CA 1
ATOM 792 C C . LEU B 1 11 ? 19.505 -12.228 -38.713 1.00 26.75 10 LEU B C 1
ATOM 793 O O . LEU B 1 11 ? 19.449 -12.846 -39.782 1.00 27.06 10 LEU B O 1
ATOM 798 N N . VAL B 1 12 ? 19.225 -12.784 -37.538 1.00 24.98 11 VAL B N 1
ATOM 799 C CA . VAL B 1 12 ? 18.982 -14.203 -37.421 1.00 24.23 11 VAL B CA 1
ATOM 800 C C . VAL B 1 12 ? 17.889 -14.464 -36.404 1.00 23.08 11 VAL B C 1
ATOM 801 O O . VAL B 1 12 ? 17.478 -13.556 -35.660 1.00 22.56 11 VAL B O 1
ATOM 805 N N . PHE B 1 13 ? 17.418 -15.706 -36.394 1.00 23.61 12 PHE B N 1
ATOM 806 C CA . PHE B 1 13 ? 16.836 -16.280 -35.192 1.00 23.44 12 PHE B CA 1
ATOM 807 C C . PHE B 1 13 ? 17.910 -17.163 -34.616 1.00 23.10 12 PHE B C 1
ATOM 808 O O . PHE B 1 13 ? 18.488 -17.981 -35.344 1.00 23.42 12 PHE B O 1
ATOM 816 N N . ALA B 1 14 ? 18.179 -16.984 -33.324 1.00 21.21 13 ALA B N 1
ATOM 817 C CA . ALA B 1 14 ? 19.201 -17.754 -32.644 1.00 22.43 13 ALA B CA 1
ATOM 818 C C . ALA B 1 14 ? 18.600 -18.720 -31.617 1.00 22.92 13 ALA B C 1
ATOM 819 O O . ALA B 1 14 ? 17.772 -18.329 -30.791 1.00 23.35 13 ALA B O 1
ATOM 821 N N . LYS B 1 15 ? 19.018 -19.987 -31.674 1.00 24.95 14 LYS B N 1
ATOM 822 C CA . LYS B 1 15 ? 18.433 -21.044 -30.828 1.00 26.23 14 LYS B CA 1
ATOM 823 C C . LYS B 1 15 ? 19.307 -21.388 -29.635 1.00 28.09 14 LYS B C 1
ATOM 824 O O . LYS B 1 15 ? 20.496 -21.707 -29.795 1.00 29.52 14 LYS B O 1
ATOM 830 N N . MET B 1 16 ? 18.722 -21.302 -28.443 1.00 28.92 15 MET B N 1
ATOM 831 C CA . MET B 1 16 ? 19.352 -21.819 -27.229 1.00 30.97 15 MET B CA 1
ATOM 832 C C . MET B 1 16 ? 18.419 -22.789 -26.527 1.00 32.37 15 MET B C 1
ATOM 833 O O . MET B 1 16 ? 17.194 -22.665 -26.636 1.00 31.45 15 MET B O 1
ATOM 838 N N . LYS B 1 17 ? 18.996 -23.740 -25.797 1.00 33.83 16 LYS B N 1
ATOM 839 C CA . LYS B 1 17 ? 18.188 -24.755 -25.121 1.00 36.50 16 LYS B CA 1
ATOM 840 C C . LYS B 1 17 ? 17.232 -24.086 -24.118 1.00 36.36 16 LYS B C 1
ATOM 841 O O . LYS B 1 17 ? 17.624 -23.188 -23.376 1.00 36.25 16 LYS B O 1
ATOM 847 N N . GLY B 1 18 ? 15.970 -24.502 -24.151 1.00 37.24 17 GLY B N 1
ATOM 848 C CA . GLY B 1 18 ? 14.957 -24.015 -23.219 1.00 37.73 17 GLY B CA 1
ATOM 849 C C . GLY B 1 18 ? 14.172 -22.829 -23.747 1.00 35.66 17 GLY B C 1
ATOM 850 O O . GLY B 1 18 ? 13.219 -22.389 -23.097 1.00 36.20 17 GLY B O 1
ATOM 851 N N . TYR B 1 19 ? 14.552 -22.322 -24.927 1.00 32.84 18 TYR B N 1
ATOM 852 C CA . TYR B 1 19 ? 13.954 -21.110 -25.488 1.00 31.04 18 TYR B CA 1
ATOM 853 C C . TYR B 1 19 ? 13.562 -21.285 -26.959 1.00 30.40 18 TYR B C 1
ATOM 854 O O . TYR B 1 19 ? 14.221 -22.030 -27.688 1.00 30.71 18 TYR B O 1
ATOM 863 N N . PRO B 1 20 ? 12.503 -20.577 -27.401 1.00 29.71 19 PRO B N 1
ATOM 864 C CA . PRO B 1 20 ? 12.206 -20.555 -28.847 1.00 28.55 19 PRO B CA 1
ATOM 865 C C . PRO B 1 20 ? 13.327 -19.907 -29.631 1.00 26.84 19 PRO B C 1
ATOM 866 O O . PRO B 1 20 ? 14.129 -19.136 -29.066 1.00 25.88 19 PRO B O 1
ATOM 870 N N . HIS B 1 21 ? 13.382 -20.219 -30.923 1.00 25.95 20 HIS B N 1
ATOM 871 C CA . HIS B 1 21 ? 14.265 -19.513 -31.857 1.00 24.46 20 HIS B CA 1
ATOM 872 C C . HIS B 1 21 ? 13.998 -18.033 -31.679 1.00 23.65 20 HIS B C 1
ATOM 873 O O . HIS B 1 21 ? 12.850 -17.580 -31.778 1.00 24.23 20 HIS B O 1
ATOM 880 N N . TRP B 1 22 ? 15.053 -17.289 -31.372 1.00 22.40 21 TRP B N 1
ATOM 881 C CA . TRP B 1 22 ? 14.898 -15.934 -30.832 1.00 21.73 21 TRP B CA 1
ATOM 882 C C . TRP B 1 22 ? 15.484 -14.891 -31.796 1.00 21.74 21 TRP B C 1
ATOM 883 O O . TRP B 1 22 ? 16.616 -15.052 -32.249 1.00 22.09 21 TRP B O 1
ATOM 894 N N . PRO B 1 23 ? 14.730 -13.804 -32.083 1.00 21.90 22 PRO B N 1
ATOM 895 C CA . PRO B 1 23 ? 15.232 -12.726 -32.953 1.00 21.69 22 PRO B CA 1
ATOM 896 C C . PRO B 1 23 ? 16.532 -12.137 -32.394 1.00 21.14 22 PRO B C 1
ATOM 897 O O . PRO B 1 23 ? 16.607 -11.773 -31.227 1.00 22.15 22 PRO B O 1
ATOM 901 N N . ALA B 1 24 ? 17.562 -12.079 -33.228 1.00 21.84 23 ALA B N 1
ATOM 902 C CA . ALA B 1 24 ? 18.878 -11.712 -32.771 1.00 22.08 23 ALA B CA 1
ATOM 903 C C . ALA B 1 24 ? 19.730 -11.181 -33.932 1.00 23.13 23 ALA B C 1
ATOM 904 O O . ALA B 1 24 ? 19.331 -11.233 -35.098 1.00 24.93 23 ALA B O 1
ATOM 906 N N . ARG B 1 25 ? 20.898 -10.645 -33.610 1.00 23.99 24 ARG B N 1
ATOM 907 C CA . ARG B 1 25 ? 21.831 -10.198 -34.642 1.00 24.85 24 ARG B CA 1
ATOM 908 C C . ARG B 1 25 ? 23.233 -10.669 -34.302 1.00 26.70 24 ARG B C 1
ATOM 909 O O . ARG B 1 25 ? 23.528 -10.997 -33.145 1.00 27.44 24 ARG B O 1
ATOM 917 N N . ILE B 1 26 ? 24.098 -10.712 -35.313 1.00 28.55 25 ILE B N 1
ATOM 918 C CA . ILE B 1 26 ? 25.519 -10.903 -35.086 1.00 31.40 25 ILE B CA 1
ATOM 919 C C . ILE B 1 26 ? 26.085 -9.542 -34.715 1.00 34.12 25 ILE B C 1
ATOM 920 O O . ILE B 1 26 ? 25.903 -8.579 -35.456 1.00 35.62 25 ILE B O 1
ATOM 925 N N . ASP B 1 27 ? 26.758 -9.468 -33.572 1.00 36.85 26 ASP B N 1
ATOM 926 C CA . ASP B 1 27 ? 27.390 -8.236 -33.105 1.00 40.68 26 ASP B CA 1
ATOM 927 C C . ASP B 1 27 ? 28.822 -8.198 -33.623 1.00 44.46 26 ASP B C 1
ATOM 928 O O . ASP B 1 27 ? 29.344 -9.233 -34.037 1.00 44.72 26 ASP B O 1
ATOM 933 N N . ASP B 1 28 ? 29.460 -7.024 -33.594 1.00 48.16 27 ASP B N 1
ATOM 934 C CA . ASP B 1 28 ? 30.873 -6.909 -33.980 1.00 52.67 27 ASP B CA 1
ATOM 935 C C . ASP B 1 28 ? 31.817 -7.019 -32.783 1.00 55.19 27 ASP B C 1
ATOM 936 O O . ASP B 1 28 ? 31.381 -6.994 -31.633 1.00 54.42 27 ASP B O 1
ATOM 941 N N . PRO B 1 36 ? 35.059 -14.026 -29.126 1.00 62.61 35 PRO B N 1
ATOM 942 C CA . PRO B 1 36 ? 34.322 -15.284 -29.304 1.00 60.04 35 PRO B CA 1
ATOM 943 C C . PRO B 1 36 ? 35.252 -16.480 -29.519 1.00 62.70 35 PRO B C 1
ATOM 944 O O . PRO B 1 36 ? 36.312 -16.321 -30.135 1.00 65.91 35 PRO B O 1
ATOM 948 N N . PRO B 1 37 ? 34.866 -17.673 -29.011 1.00 62.04 36 PRO B N 1
ATOM 949 C CA . PRO B 1 37 ? 35.619 -18.900 -29.304 1.00 64.48 36 PRO B CA 1
ATOM 950 C C . PRO B 1 37 ? 35.558 -19.242 -30.807 1.00 63.20 36 PRO B C 1
ATOM 951 O O . PRO B 1 37 ? 34.641 -18.783 -31.492 1.00 59.68 36 PRO B O 1
ATOM 955 N N . PRO B 1 38 ? 36.535 -20.020 -31.322 1.00 66.27 37 PRO B N 1
ATOM 956 C CA . PRO B 1 38 ? 36.576 -20.446 -32.733 1.00 65.78 37 PRO B CA 1
ATOM 957 C C . PRO B 1 38 ? 35.247 -20.978 -33.289 1.00 61.46 37 PRO B C 1
ATOM 958 O O . PRO B 1 38 ? 34.547 -21.751 -32.619 1.00 60.07 37 PRO B O 1
ATOM 962 N N . ASN B 1 39 ? 34.937 -20.558 -34.517 1.00 59.74 38 ASN B N 1
ATOM 963 C CA . ASN B 1 39 ? 33.643 -20.784 -35.201 1.00 55.84 38 ASN B CA 1
ATOM 964 C C . ASN B 1 39 ? 32.369 -20.414 -34.425 1.00 51.31 38 ASN B C 1
ATOM 965 O O . ASN B 1 39 ? 31.288 -20.924 -34.717 1.00 49.03 38 ASN B O 1
ATOM 970 N N . LYS B 1 40 ? 32.492 -19.513 -33.455 1.00 50.05 39 LYS B N 1
ATOM 971 C CA . LYS B 1 40 ? 31.314 -18.968 -32.776 1.00 45.44 39 LYS B CA 1
ATOM 972 C C . LYS B 1 40 ? 31.256 -17.465 -32.982 1.00 43.62 39 LYS B C 1
ATOM 973 O O . LYS B 1 40 ? 32.278 -16.822 -33.259 1.00 45.12 39 LYS B O 1
ATOM 979 N N . TYR B 1 41 ? 30.052 -16.921 -32.856 1.00 38.70 40 TYR B N 1
ATOM 980 C CA . TYR B 1 41 ? 29.812 -15.513 -33.107 1.00 37.05 40 TYR B CA 1
ATOM 981 C C . TYR B 1 41 ? 29.218 -14.840 -31.880 1.00 35.67 40 TYR B C 1
ATOM 982 O O . TYR B 1 41 ? 28.504 -15.486 -31.107 1.00 33.64 40 TYR B O 1
ATOM 991 N N . PRO B 1 42 ? 29.496 -13.535 -31.708 1.00 35.84 41 PRO B N 1
ATOM 992 C CA . PRO B 1 42 ? 28.800 -12.832 -30.645 1.00 34.66 41 PRO B CA 1
ATOM 993 C C . PRO B 1 42 ? 27.375 -12.539 -31.081 1.00 31.65 41 PRO B C 1
ATOM 994 O O . PRO B 1 42 ? 27.147 -11.906 -32.125 1.00 31.06 41 PRO B O 1
ATOM 998 N N . ILE B 1 43 ? 26.426 -13.002 -30.280 1.00 29.59 42 ILE B N 1
ATOM 999 C CA . ILE B 1 43 ? 25.024 -12.854 -30.604 1.00 27.41 42 ILE B CA 1
ATOM 1000 C C . ILE B 1 43 ? 24.403 -11.822 -29.677 1.00 27.71 42 ILE B C 1
ATOM 1001 O O . ILE B 1 43 ? 24.673 -11.845 -28.488 1.00 29.31 42 ILE B O 1
ATOM 1006 N N . PHE B 1 44 ? 23.589 -10.931 -30.236 1.00 26.60 43 PHE B N 1
ATOM 1007 C CA . PHE B 1 44 ? 22.797 -9.997 -29.460 1.00 27.34 43 PHE B CA 1
ATOM 1008 C C . PHE B 1 44 ? 21.334 -10.386 -29.632 1.00 25.38 43 PHE B C 1
ATOM 1009 O O . PHE B 1 44 ? 20.831 -10.448 -30.746 1.00 25.54 43 PHE B O 1
ATOM 1017 N N . PHE B 1 45 ? 20.663 -10.699 -28.530 1.00 25.58 44 PHE B N 1
ATOM 1018 C CA . PHE B 1 45 ? 19.253 -11.085 -28.582 1.00 24.43 44 PHE B CA 1
ATOM 1019 C C . PHE B 1 45 ? 18.383 -9.870 -28.439 1.00 24.64 44 PHE B C 1
ATOM 1020 O O . PHE B 1 45 ? 18.483 -9.146 -27.447 1.00 27.12 44 PHE B O 1
ATOM 1028 N N . PHE B 1 46 ? 17.508 -9.641 -29.407 1.00 24.22 45 PHE B N 1
ATOM 1029 C CA . PHE B 1 46 ? 16.604 -8.500 -29.322 1.00 24.30 45 PHE B CA 1
ATOM 1030 C C . PHE B 1 46 ? 15.589 -8.690 -28.193 1.00 24.93 45 PHE B C 1
ATOM 1031 O O . PHE B 1 46 ? 15.299 -9.820 -27.812 1.00 24.84 45 PHE B O 1
ATOM 1039 N N . GLY B 1 47 ? 15.054 -7.585 -27.675 1.00 25.68 46 GLY B N 1
ATOM 1040 C CA . GLY B 1 47 ? 14.029 -7.644 -26.632 1.00 27.21 46 GLY B CA 1
ATOM 1041 C C . GLY B 1 47 ? 14.645 -7.771 -25.252 1.00 28.29 46 GLY B C 1
ATOM 1042 O O . GLY B 1 47 ? 14.418 -6.934 -24.381 1.00 29.95 46 GLY B O 1
ATOM 1043 N N . THR B 1 48 ? 15.403 -8.838 -25.034 1.00 27.12 47 THR B N 1
ATOM 1044 C CA . THR B 1 48 ? 16.037 -9.045 -23.741 1.00 28.68 47 THR B CA 1
ATOM 1045 C C . THR B 1 48 ? 17.337 -8.267 -23.639 1.00 29.56 47 THR B C 1
ATOM 1046 O O . THR B 1 48 ? 17.789 -7.933 -22.539 1.00 28.67 47 THR B O 1
ATOM 1050 N N . HIS B 1 49 ? 17.921 -7.992 -24.802 1.00 28.86 48 HIS B N 1
ATOM 1051 C CA . HIS B 1 49 ? 19.221 -7.330 -24.925 1.00 31.05 48 HIS B CA 1
ATOM 1052 C C . HIS B 1 49 ? 20.367 -8.106 -24.266 1.00 32.51 48 HIS B C 1
ATOM 1053 O O . HIS B 1 49 ? 21.386 -7.524 -23.870 1.00 34.94 48 HIS B O 1
ATOM 1060 N N . GLU B 1 50 ? 20.191 -9.423 -24.179 1.00 31.46 49 GLU B N 1
ATOM 1061 C CA . GLU B 1 50 ? 21.221 -10.320 -23.670 1.00 32.64 49 GLU B CA 1
ATOM 1062 C C . GLU B 1 50 ? 22.198 -10.673 -24.769 1.00 31.64 49 GLU B C 1
ATOM 1063 O O . GLU B 1 50 ? 21.913 -10.490 -25.937 1.00 29.86 49 GLU B O 1
ATOM 1069 N N . THR B 1 51 ? 23.350 -11.188 -24.369 1.00 33.31 50 THR B N 1
ATOM 1070 C CA . THR B 1 51 ? 24.354 -11.661 -25.307 1.00 33.52 50 THR B CA 1
ATOM 1071 C C . THR B 1 51 ? 24.725 -13.115 -25.009 1.00 33.72 50 THR B C 1
ATOM 1072 O O . THR B 1 51 ? 24.592 -13.578 -23.877 1.00 35.19 50 THR B O 1
ATOM 1076 N N . ALA B 1 52 ? 25.185 -13.827 -26.036 1.00 32.95 51 ALA B N 1
ATOM 1077 C CA . ALA B 1 52 ? 25.759 -15.155 -25.881 1.00 34.15 51 ALA B CA 1
ATOM 1078 C C . ALA B 1 52 ? 26.731 -15.404 -27.034 1.00 34.69 51 ALA B C 1
ATOM 1079 O O . ALA B 1 52 ? 26.808 -14.614 -27.980 1.00 33.84 51 ALA B O 1
ATOM 1081 N N . PHE B 1 53 ? 27.482 -16.487 -26.941 1.00 36.47 52 PHE B N 1
ATOM 1082 C CA . PHE B 1 53 ? 28.312 -16.935 -28.053 1.00 37.38 52 PHE B CA 1
ATOM 1083 C C . PHE B 1 53 ? 27.690 -18.207 -28.624 1.00 36.28 52 PHE B C 1
ATOM 1084 O O . PHE B 1 53 ? 27.567 -19.210 -27.914 1.00 36.99 52 PHE B O 1
ATOM 1092 N N . LEU B 1 54 ? 27.288 -18.160 -29.895 1.00 34.34 53 LEU B N 1
ATOM 1093 C CA . LEU B 1 54 ? 26.686 -19.326 -30.546 1.00 33.24 53 LEU B CA 1
ATOM 1094 C C . LEU B 1 54 ? 27.374 -19.666 -31.870 1.00 33.80 53 LEU B C 1
ATOM 1095 O O . LEU B 1 54 ? 27.866 -18.778 -32.564 1.00 34.14 53 LEU B O 1
ATOM 1100 N N . GLY B 1 55 ? 27.367 -20.951 -32.210 1.00 34.63 54 GLY B N 1
ATOM 1101 C CA . GLY B 1 55 ? 27.847 -21.444 -33.507 1.00 35.49 54 GLY B CA 1
ATOM 1102 C C . GLY B 1 55 ? 26.751 -21.483 -34.566 1.00 33.47 54 GLY B C 1
ATOM 1103 O O . GLY B 1 55 ? 25.561 -21.388 -34.247 1.00 31.97 54 GLY B O 1
ATOM 1104 N N . PRO B 1 56 ? 27.137 -21.655 -35.841 1.00 34.14 55 PRO B N 1
ATOM 1105 C CA . PRO B 1 56 ? 26.171 -21.543 -36.929 1.00 32.82 55 PRO B CA 1
ATOM 1106 C C . PRO B 1 56 ? 25.017 -22.554 -36.887 1.00 31.69 55 PRO B C 1
ATOM 1107 O O . PRO B 1 56 ? 23.969 -22.287 -37.462 1.00 30.65 55 PRO B O 1
ATOM 1111 N N . LYS B 1 57 ? 25.182 -23.677 -36.192 1.00 32.57 56 LYS B N 1
ATOM 1112 C CA . LYS B 1 57 ? 24.110 -24.676 -36.130 1.00 32.76 56 LYS B CA 1
ATOM 1113 C C . LYS B 1 57 ? 22.852 -24.119 -35.444 1.00 30.39 56 LYS B C 1
ATOM 1114 O O . LYS B 1 57 ? 21.739 -24.624 -35.648 1.00 29.15 56 LYS B O 1
ATOM 1120 N N . ASP B 1 58 ? 23.053 -23.080 -34.633 1.00 28.95 57 ASP B N 1
ATOM 1121 C CA . ASP B 1 58 ? 21.994 -22.483 -33.838 1.00 28.66 57 ASP B CA 1
ATOM 1122 C C . ASP B 1 58 ? 21.561 -21.140 -34.425 1.00 26.65 57 ASP B C 1
ATOM 1123 O O . ASP B 1 58 ? 20.795 -20.397 -33.799 1.00 26.00 57 ASP B O 1
ATOM 1128 N N . LEU B 1 59 ? 22.038 -20.833 -35.630 1.00 27.30 58 LEU B N 1
ATOM 1129 C CA . LEU B 1 59 ? 21.785 -19.513 -36.252 1.00 26.68 58 LEU B CA 1
ATOM 1130 C C . LEU B 1 59 ? 21.014 -19.651 -37.564 1.00 27.22 58 LEU B C 1
ATOM 1131 O O . LEU B 1 59 ? 21.497 -20.259 -38.512 1.00 28.80 58 LEU B O 1
ATOM 1136 N N . PHE B 1 60 ? 19.814 -19.076 -37.600 1.00 26.23 59 PHE B N 1
ATOM 1137 C CA . PHE B 1 60 ? 18.917 -19.209 -38.745 1.00 27.26 59 PHE B CA 1
ATOM 1138 C C . PHE B 1 60 ? 18.712 -17.830 -39.401 1.00 27.43 59 PHE B C 1
ATOM 1139 O O . PHE B 1 60 ? 18.318 -16.887 -38.719 1.00 26.77 59 PHE B O 1
ATOM 1147 N N . PRO B 1 61 ? 18.984 -17.697 -40.714 1.00 31.09 60 PRO B N 1
ATOM 1148 C CA . PRO B 1 61 ? 18.778 -16.374 -41.341 1.00 31.65 60 PRO B CA 1
ATOM 1149 C C . PRO B 1 61 ? 17.347 -15.843 -41.152 1.00 32.73 60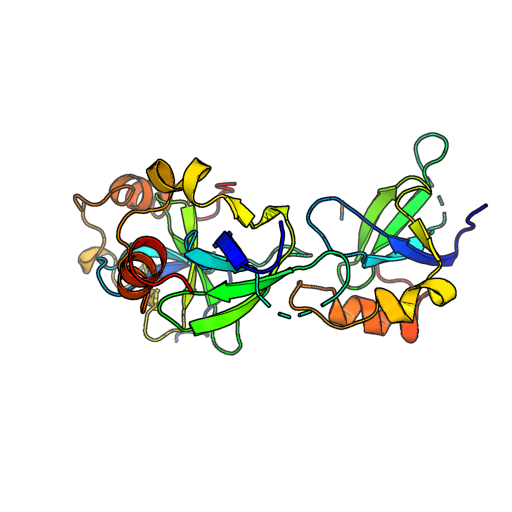 PRO B C 1
ATOM 1150 O O . PRO B 1 61 ? 16.367 -16.577 -41.332 1.00 33.13 60 PRO B O 1
ATOM 1154 N N . TYR B 1 62 ? 17.242 -14.568 -40.780 1.00 32.25 61 TYR B N 1
ATOM 1155 C CA . TYR B 1 62 ? 15.968 -13.968 -40.410 1.00 33.05 61 TYR B CA 1
ATOM 1156 C C . TYR B 1 62 ? 14.938 -13.991 -41.520 1.00 35.13 61 TYR B C 1
ATOM 1157 O O . TYR B 1 62 ? 13.838 -14.477 -41.318 1.00 35.44 61 TYR B O 1
ATOM 1166 N N . ASP B 1 63 ? 15.318 -13.475 -42.689 1.00 37.65 62 ASP B N 1
ATOM 1167 C CA . ASP B 1 63 ? 14.423 -13.331 -43.835 1.00 40.56 62 ASP B CA 1
ATOM 1168 C C . ASP B 1 63 ? 13.921 -14.683 -44.315 1.00 42.12 62 ASP B C 1
ATOM 1169 O O . ASP B 1 63 ? 12.750 -14.828 -44.649 1.00 44.34 62 ASP B O 1
ATOM 1171 N N . LYS B 1 64 ? 14.817 -15.667 -44.334 1.00 41.41 63 LYS B N 1
ATOM 1172 C CA . LYS B 1 64 ? 14.478 -17.025 -44.735 1.00 42.36 63 LYS B CA 1
ATOM 1173 C C . LYS B 1 64 ? 13.463 -17.662 -43.766 1.00 41.48 63 LYS B C 1
ATOM 1174 O O . LYS B 1 64 ? 12.539 -18.349 -44.201 1.00 43.45 63 LYS B O 1
ATOM 1180 N N . CYS B 1 65 ? 13.631 -17.409 -42.469 1.00 38.80 64 CYS B N 1
ATOM 1181 C CA . CYS B 1 65 ? 12.935 -18.181 -41.418 1.00 38.78 64 CYS B CA 1
ATOM 1182 C C . CYS B 1 65 ? 11.867 -17.440 -40.617 1.00 38.22 64 CYS B C 1
ATOM 1183 O O . CYS B 1 65 ? 11.259 -18.017 -39.700 1.00 37.04 64 CYS B O 1
ATOM 1186 N N . LYS B 1 66 ? 11.622 -16.178 -40.964 1.00 38.42 65 LYS B N 1
ATOM 1187 C CA . LYS B 1 66 ? 10.724 -15.346 -40.160 1.00 38.35 65 LYS B CA 1
ATOM 1188 C C . LYS B 1 66 ? 9.264 -15.788 -40.205 1.00 40.34 65 LYS B C 1
ATOM 1189 O O . LYS B 1 66 ? 8.508 -15.523 -39.273 1.00 40.01 65 LYS B O 1
ATOM 1195 N N . ASP B 1 67 ? 8.881 -16.484 -41.274 1.00 42.46 66 ASP B N 1
ATOM 1196 C CA . ASP B 1 67 ? 7.525 -17.010 -41.403 1.00 45.19 66 ASP B CA 1
ATOM 1197 C C . ASP B 1 67 ? 7.287 -18.172 -40.435 1.00 44.67 66 ASP B C 1
ATOM 1198 O O . ASP B 1 67 ? 6.176 -18.342 -39.924 1.00 46.06 66 ASP B O 1
ATOM 1200 N N . LYS B 1 68 ? 8.334 -18.968 -40.199 1.00 42.70 67 LYS B N 1
ATOM 1201 C CA . LYS B 1 68 ? 8.274 -20.062 -39.243 1.00 42.28 67 LYS B CA 1
ATOM 1202 C C . LYS B 1 68 ? 8.487 -19.599 -37.798 1.00 39.33 67 LYS B C 1
ATOM 1203 O O . LYS B 1 68 ? 7.739 -20.010 -36.916 1.00 39.86 67 LYS B O 1
ATOM 1209 N N . TYR B 1 69 ? 9.504 -18.768 -37.561 1.00 36.43 68 TYR B N 1
ATOM 1210 C CA . TYR B 1 69 ? 9.923 -18.419 -36.188 1.00 34.58 68 TYR B CA 1
ATOM 1211 C C . TYR B 1 69 ? 9.463 -17.061 -35.650 1.00 34.20 68 TYR B C 1
ATOM 1212 O O . TYR B 1 69 ? 9.587 -16.801 -34.452 1.00 33.08 68 TYR B O 1
ATOM 1221 N N . GLY B 1 70 ? 8.955 -16.189 -36.514 1.00 35.25 69 GLY B N 1
ATOM 1222 C CA . GLY B 1 70 ? 8.678 -14.809 -36.098 1.00 35.75 69 GLY B CA 1
ATOM 1223 C C . GLY B 1 70 ? 7.258 -14.542 -35.654 1.00 37.58 69 GLY B C 1
ATOM 1224 O O . GLY B 1 70 ? 6.648 -13.556 -36.064 1.00 39.58 69 GLY B O 1
ATOM 1225 N N . LYS B 1 71 ? 6.718 -15.423 -34.826 1.00 37.95 70 LYS B N 1
ATOM 1226 C CA . LYS B 1 71 ? 5.346 -15.276 -34.381 1.00 39.72 70 LYS B CA 1
ATOM 1227 C C . LYS B 1 71 ? 5.327 -15.044 -32.878 1.00 38.39 70 LYS B C 1
ATOM 1228 O O . LYS B 1 71 ? 6.075 -15.701 -32.157 1.00 37.70 70 LYS B O 1
ATOM 1234 N N . PRO B 1 72 ? 4.489 -14.101 -32.408 1.00 38.73 71 PRO B N 1
ATOM 1235 C CA . PRO B 1 72 ? 4.443 -13.726 -30.982 1.00 37.48 71 PRO B CA 1
ATOM 1236 C C . PRO B 1 72 ? 4.271 -14.937 -30.056 1.00 37.22 71 PRO B C 1
ATOM 1237 O O . PRO B 1 72 ? 3.587 -15.901 -30.414 1.00 37.88 71 PRO B O 1
ATOM 1241 N N . ASN B 1 73 ? 4.902 -14.895 -28.882 1.00 35.12 72 ASN B N 1
ATOM 1242 C CA . ASN B 1 73 ? 4.665 -15.924 -27.863 1.00 35.95 72 ASN B CA 1
ATOM 1243 C C . ASN B 1 73 ? 4.615 -15.285 -26.476 1.00 36.19 72 ASN B C 1
ATOM 1244 O O . ASN B 1 73 ? 4.699 -14.062 -26.358 1.00 35.46 72 ASN B O 1
ATOM 1249 N N . LYS B 1 74 ? 4.498 -16.107 -25.437 1.00 37.41 73 LYS B N 1
ATOM 1250 C CA . LYS B 1 74 ? 4.370 -15.597 -24.063 1.00 38.39 73 LYS B CA 1
ATOM 1251 C C . LYS B 1 74 ? 5.706 -15.413 -23.304 1.00 36.43 73 LYS B C 1
ATOM 1252 O O . LYS B 1 74 ? 5.698 -15.174 -22.085 1.00 37.82 73 LYS B O 1
ATOM 1254 N N . ARG B 1 75 ? 6.837 -15.533 -23.995 1.00 33.18 74 ARG B N 1
ATOM 1255 C CA . ARG B 1 75 ? 8.137 -15.394 -23.323 1.00 31.93 74 ARG B CA 1
ATOM 1256 C C . ARG B 1 75 ? 8.504 -13.932 -23.146 1.00 30.81 74 ARG B C 1
ATOM 1257 O O . ARG B 1 75 ? 8.405 -13.160 -24.095 1.00 29.01 74 ARG B O 1
ATOM 1265 N N . LYS B 1 76 ? 8.933 -13.565 -21.929 1.00 30.58 75 LYS B N 1
ATOM 1266 C CA . LYS B 1 76 ? 9.368 -12.200 -21.635 1.00 28.97 75 LYS B CA 1
ATOM 1267 C C . LYS B 1 76 ? 10.490 -11.726 -22.580 1.00 27.15 75 LYS B C 1
ATOM 1268 O O . LYS B 1 76 ? 11.565 -12.343 -22.659 1.00 25.72 75 LYS B O 1
ATOM 1274 N N . GLY B 1 77 ? 10.219 -10.632 -23.287 1.00 26.38 76 GLY B N 1
ATOM 1275 C CA . GLY B 1 77 ? 11.197 -9.991 -24.148 1.00 25.78 76 GLY B CA 1
ATOM 1276 C C . GLY B 1 77 ? 11.012 -10.390 -25.598 1.00 24.54 76 GLY B C 1
ATOM 1277 O O . GLY B 1 77 ? 11.549 -9.757 -26.483 1.00 24.08 76 GLY B O 1
ATOM 1278 N N . PHE B 1 78 ? 10.251 -11.452 -25.855 1.00 25.24 77 PHE B N 1
ATOM 1279 C CA . PHE B 1 78 ? 10.154 -11.974 -27.238 1.00 24.94 77 PHE B CA 1
ATOM 1280 C C . PHE B 1 78 ? 9.423 -11.040 -28.185 1.00 26.06 77 PHE B C 1
ATOM 1281 O O . PHE B 1 78 ? 9.926 -10.730 -29.273 1.00 25.67 77 PHE B O 1
ATOM 1289 N N . ASN B 1 79 ? 8.241 -10.579 -27.780 1.00 27.85 78 ASN B N 1
ATOM 1290 C CA . ASN B 1 79 ? 7.466 -9.704 -28.661 1.00 29.27 78 ASN B CA 1
ATOM 1291 C C . ASN B 1 79 ? 8.117 -8.349 -28.898 1.00 29.00 78 ASN B C 1
ATOM 1292 O O . ASN B 1 79 ? 8.008 -7.787 -29.991 1.00 28.60 78 ASN B O 1
ATOM 1297 N N . GLU B 1 80 ? 8.798 -7.829 -27.881 1.00 28.29 79 GLU B N 1
ATOM 1298 C CA . GLU B 1 80 ? 9.622 -6.626 -28.069 1.00 28.83 79 GLU B CA 1
ATOM 1299 C C . GLU B 1 80 ? 10.780 -6.919 -29.036 1.00 26.61 79 GLU B C 1
ATOM 1300 O O . GLU B 1 80 ? 11.128 -6.084 -29.877 1.00 27.26 79 GLU B O 1
ATOM 1303 N N . GLY B 1 81 ? 11.365 -8.108 -28.909 1.00 25.19 80 GLY B N 1
ATOM 1304 C CA . GLY B 1 81 ? 12.441 -8.572 -29.781 1.00 23.56 80 GLY B CA 1
ATOM 1305 C C . GLY B 1 81 ? 11.997 -8.603 -31.220 1.00 24.35 80 GLY B C 1
ATOM 1306 O O . GLY B 1 81 ? 12.749 -8.188 -32.113 1.00 24.62 80 GLY B O 1
ATOM 1307 N N . LEU B 1 82 ? 10.771 -9.069 -31.447 1.00 24.42 81 LEU B N 1
ATOM 1308 C CA . LEU B 1 82 ? 10.205 -9.069 -32.793 1.00 25.43 81 LEU B CA 1
ATOM 1309 C C . LEU B 1 82 ? 10.047 -7.663 -33.341 1.00 26.62 81 LEU B C 1
ATOM 1310 O O . LEU B 1 82 ? 10.330 -7.438 -34.520 1.00 27.15 81 LEU B O 1
ATOM 1315 N N . TRP B 1 83 ? 9.593 -6.725 -32.500 1.00 27.46 82 TRP B N 1
ATOM 1316 C CA . TRP B 1 83 ? 9.470 -5.326 -32.922 1.00 29.09 82 TRP B CA 1
ATOM 1317 C C . TRP B 1 83 ? 10.830 -4.746 -33.303 1.00 28.69 82 TRP B C 1
ATOM 1318 O O . TRP B 1 83 ? 10.943 -4.081 -34.333 1.00 30.31 82 TRP B O 1
ATOM 1329 N N . GLU B 1 84 ? 11.848 -4.993 -32.478 1.00 26.77 83 GLU B N 1
ATOM 1330 C CA . GLU B 1 84 ? 13.203 -4.463 -32.708 1.00 27.48 83 GLU B CA 1
ATOM 1331 C C . GLU B 1 84 ? 13.869 -4.957 -34.003 1.00 26.76 83 GLU B C 1
ATOM 1332 O O . GLU B 1 84 ? 14.460 -4.173 -34.772 1.00 27.86 83 GLU B O 1
ATOM 1338 N N . ILE B 1 85 ? 13.769 -6.250 -34.256 1.00 25.75 84 ILE B N 1
ATOM 1339 C CA . ILE B 1 85 ? 14.408 -6.833 -35.439 1.00 26.07 84 ILE B CA 1
ATOM 1340 C C . ILE B 1 85 ? 13.735 -6.350 -36.727 1.00 27.87 84 ILE B C 1
ATOM 1341 O O . ILE B 1 85 ? 14.389 -6.266 -37.768 1.00 28.02 84 ILE B O 1
ATOM 1346 N N . GLN B 1 86 ? 12.439 -6.034 -36.656 1.00 29.23 85 GLN B N 1
ATOM 1347 C CA . GLN B 1 86 ? 11.702 -5.505 -37.808 1.00 32.26 85 GLN B CA 1
ATOM 1348 C C . GLN B 1 86 ? 11.945 -4.005 -37.998 1.00 33.97 85 GLN B C 1
ATOM 1349 O O . GLN B 1 86 ? 12.071 -3.536 -39.138 1.00 35.58 85 GLN B O 1
ATOM 1355 N N . ASN B 1 87 ? 11.983 -3.252 -36.895 1.00 32.97 86 ASN B N 1
ATOM 1356 C CA . ASN B 1 87 ? 11.902 -1.791 -36.987 1.00 35.08 86 ASN B CA 1
ATOM 1357 C C . ASN B 1 87 ? 13.207 -1.029 -36.820 1.00 34.20 86 ASN B C 1
ATOM 1358 O O . ASN B 1 87 ? 13.344 0.080 -37.328 1.00 35.61 86 ASN B O 1
ATOM 1363 N N . ASN B 1 88 ? 14.135 -1.583 -36.049 1.00 31.67 87 ASN B N 1
ATOM 1364 C CA . ASN B 1 88 ? 15.420 -0.906 -35.832 1.00 31.91 87 ASN B CA 1
ATOM 1365 C C . ASN B 1 88 ? 16.471 -1.919 -35.391 1.00 29.65 87 ASN B C 1
ATOM 1366 O O . ASN B 1 88 ? 16.949 -1.872 -34.248 1.00 29.57 87 ASN B O 1
ATOM 1371 N N . PRO B 1 89 ? 16.803 -2.867 -36.278 1.00 28.41 88 PRO B N 1
ATOM 1372 C CA . PRO B 1 89 ? 17.677 -3.963 -35.891 1.00 26.69 88 PRO B CA 1
ATOM 1373 C C . PRO B 1 89 ? 19.124 -3.565 -35.604 1.00 28.09 88 PRO B C 1
ATOM 1374 O O . PRO B 1 89 ? 19.820 -4.313 -34.915 1.00 27.76 88 PRO B O 1
ATOM 1378 N N . HIS B 1 90 ? 19.564 -2.403 -36.103 1.00 28.55 89 HIS B N 1
ATOM 1379 C CA . HIS B 1 90 ? 20.963 -2.025 -35.980 1.00 29.88 89 HIS B CA 1
ATOM 1380 C C . HIS B 1 90 ? 21.227 -0.929 -34.957 1.00 30.96 89 HIS B C 1
ATOM 1381 O O . HIS B 1 90 ? 22.326 -0.367 -34.931 1.00 31.98 89 HIS B O 1
ATOM 1388 N N . ALA B 1 91 ? 20.236 -0.619 -34.119 1.00 30.88 90 ALA B N 1
ATOM 1389 C CA . ALA B 1 91 ? 20.384 0.495 -33.156 1.00 34.05 90 ALA B CA 1
ATOM 1390 C C . ALA B 1 91 ? 21.246 0.077 -31.971 1.00 35.35 90 ALA B C 1
ATOM 1391 O O . ALA B 1 91 ? 21.404 -1.110 -31.716 1.00 33.60 90 ALA B O 1
ATOM 1393 N N . SER B 1 92 ? 21.810 1.046 -31.256 1.00 39.57 91 SER B N 1
ATOM 1394 C CA . SER B 1 92 ? 22.448 0.769 -29.971 1.00 42.27 91 SER B CA 1
ATOM 1395 C C . SER B 1 92 ? 21.364 0.536 -28.911 1.00 42.15 91 SER B C 1
ATOM 1396 O O . SER B 1 92 ? 20.522 1.413 -28.663 1.00 43.45 91 SER B O 1
ATOM 1399 N N . TYR B 1 93 ? 21.390 -0.643 -28.300 1.00 41.42 92 TYR B N 1
ATOM 1400 C CA . TYR B 1 93 ? 20.428 -1.006 -27.255 1.00 41.99 92 TYR B CA 1
ATOM 1401 C C . TYR B 1 93 ? 21.014 -1.000 -25.844 1.00 45.26 92 TYR B C 1
ATOM 1402 O O . TYR B 1 93 ? 20.315 -1.311 -24.873 1.00 45.95 92 TYR B O 1
ATOM 1411 N N . SER B 1 94 ? 22.273 -0.572 -25.739 1.00 49.00 93 SER B N 1
ATOM 1412 C CA . SER B 1 94 ? 23.035 -0.617 -24.493 1.00 52.00 93 SER B CA 1
ATOM 1413 C C . SER B 1 94 ? 22.530 0.393 -23.466 1.00 54.61 93 SER B C 1
ATOM 1414 O O . SER B 1 94 ? 22.292 1.560 -23.794 1.00 56.88 93 SER B O 1
ATOM 1417 N N . PHE C 1 6 ? 6.181 -39.100 -29.794 1.00 65.59 5 PHE C N 1
ATOM 1418 C CA . PHE C 1 6 ? 4.739 -38.938 -29.422 1.00 62.00 5 PHE C CA 1
ATOM 1419 C C . PHE C 1 6 ? 3.872 -38.902 -30.670 1.00 64.83 5 PHE C C 1
ATOM 1420 O O . PHE C 1 6 ? 4.296 -38.391 -31.713 1.00 67.36 5 PHE C O 1
ATOM 1428 N N . LYS C 1 7 ? 2.657 -39.435 -30.547 1.00 64.43 6 LYS C N 1
ATOM 1429 C CA . LYS C 1 7 ? 1.718 -39.551 -31.666 1.00 67.79 6 LYS C CA 1
ATOM 1430 C C . LYS C 1 7 ? 0.312 -39.169 -31.195 1.00 64.50 6 LYS C C 1
ATOM 1431 O O . LYS C 1 7 ? 0.020 -39.293 -30.008 1.00 60.98 6 LYS C O 1
ATOM 1433 N N . PRO C 1 8 ? -0.563 -38.702 -32.114 1.00 66.51 7 PRO C N 1
ATOM 1434 C CA . PRO C 1 8 ? -1.947 -38.360 -31.735 1.00 64.58 7 PRO C CA 1
ATOM 1435 C C . PRO C 1 8 ? -2.653 -39.489 -30.958 1.00 64.34 7 PRO C C 1
ATOM 1436 O O . PRO C 1 8 ? -2.809 -40.597 -31.473 1.00 68.86 7 PRO C O 1
ATOM 1440 N N . GLY C 1 9 ? -3.050 -39.198 -29.721 1.00 59.23 8 GLY C N 1
ATOM 1441 C CA . GLY C 1 9 ? -3.682 -40.178 -28.838 1.00 58.24 8 GLY C CA 1
ATOM 1442 C C . GLY C 1 9 ? -2.841 -40.634 -27.651 1.00 54.47 8 GLY C C 1
ATOM 1443 O O . GLY C 1 9 ? -3.394 -41.111 -26.652 1.00 52.86 8 GLY C O 1
ATOM 1444 N N . ASP C 1 10 ? -1.514 -40.511 -27.771 1.00 53.82 9 ASP C N 1
ATOM 1445 C CA . ASP C 1 10 ? -0.571 -40.856 -26.701 1.00 51.11 9 ASP C CA 1
ATOM 1446 C C . ASP C 1 10 ? -0.945 -40.133 -25.417 1.00 45.71 9 ASP C C 1
ATOM 1447 O O . ASP C 1 10 ? -1.170 -38.926 -25.430 1.00 43.90 9 ASP C O 1
ATOM 1452 N N . LEU C 1 11 ? -1.031 -40.880 -24.320 1.00 43.90 10 LEU C N 1
ATOM 1453 C CA . LEU C 1 11 ? -1.354 -40.307 -23.011 1.00 39.47 10 LEU C CA 1
ATOM 1454 C C . LEU C 1 11 ? -0.095 -39.830 -22.311 1.00 36.85 10 LEU C C 1
ATOM 1455 O O . LEU C 1 11 ? 0.917 -40.535 -22.304 1.00 37.92 10 LEU C O 1
ATOM 1460 N N . VAL C 1 12 ? -0.168 -38.636 -21.722 1.00 32.97 11 VAL C N 1
ATOM 1461 C CA . VAL C 1 12 ? 0.995 -38.003 -21.107 1.00 31.65 11 VAL C CA 1
ATOM 1462 C C . VAL C 1 12 ? 0.654 -37.232 -19.825 1.00 28.87 11 VAL C C 1
ATOM 1463 O O . VAL C 1 12 ? -0.523 -37.009 -19.522 1.00 27.99 11 VAL C O 1
ATOM 1467 N N . PHE C 1 13 ? 1.693 -36.857 -19.078 1.00 28.41 12 PHE C N 1
ATOM 1468 C CA . PHE C 1 13 ? 1.614 -35.718 -18.163 1.00 27.14 12 PHE C CA 1
ATOM 1469 C C . PHE C 1 13 ? 2.321 -34.568 -18.848 1.00 27.17 12 PHE C C 1
ATOM 1470 O O . PHE C 1 13 ? 3.430 -34.741 -19.366 1.00 29.50 12 PHE C O 1
ATOM 1478 N N . ALA C 1 14 ? 1.657 -33.415 -18.877 1.00 25.83 13 ALA C N 1
ATOM 1479 C CA . ALA C 1 14 ? 2.113 -32.249 -19.612 1.00 26.03 13 ALA C CA 1
ATOM 1480 C C . ALA C 1 14 ? 2.365 -31.127 -18.619 1.00 25.65 13 ALA C C 1
ATOM 1481 O O . ALA C 1 14 ? 1.502 -30.836 -17.784 1.00 24.74 13 ALA C O 1
ATOM 1483 N N . LYS C 1 15 ? 3.522 -30.483 -18.722 1.00 26.13 14 LYS C N 1
ATOM 1484 C CA . LYS C 1 15 ? 3.902 -29.455 -17.747 1.00 26.71 14 LYS C CA 1
ATOM 1485 C C . LYS C 1 15 ? 3.902 -28.081 -18.391 1.00 27.63 14 LYS C C 1
ATOM 1486 O O . LYS C 1 15 ? 4.611 -27.858 -19.376 1.00 28.48 14 LYS C O 1
ATOM 1492 N N . MET C 1 16 ? 3.116 -27.165 -17.820 1.00 27.78 15 MET C N 1
ATOM 1493 C CA . MET C 1 16 ? 3.128 -25.761 -18.189 1.00 30.10 15 MET C CA 1
ATOM 1494 C C . MET C 1 16 ? 3.589 -24.976 -16.963 1.00 31.53 15 MET C C 1
ATOM 1495 O O . MET C 1 16 ? 3.291 -25.377 -15.831 1.00 31.24 15 MET C O 1
ATOM 1500 N N . LYS C 1 17 ? 4.298 -23.876 -17.181 1.00 33.05 16 LYS C N 1
ATOM 1501 C CA . LYS C 1 17 ? 4.708 -22.995 -16.076 1.00 36.22 16 LYS C CA 1
ATOM 1502 C C . LYS C 1 17 ? 3.457 -22.588 -15.282 1.00 36.25 16 LYS C C 1
ATOM 1503 O O . LYS C 1 17 ? 2.454 -22.169 -15.865 1.00 35.78 16 LYS C O 1
ATOM 1509 N N . GLY C 1 18 ? 3.524 -22.747 -13.962 1.00 37.04 17 GLY C N 1
ATOM 1510 C CA . GLY C 1 18 ? 2.454 -22.278 -13.060 1.00 38.58 17 GLY C CA 1
ATOM 1511 C C . GLY C 1 18 ? 1.442 -23.359 -12.718 1.00 35.60 17 GLY C C 1
ATOM 1512 O O . GLY C 1 18 ? 0.436 -23.104 -12.027 1.00 37.31 17 GLY C O 1
ATOM 1513 N N . TYR C 1 19 ? 1.697 -24.573 -13.201 1.00 32.49 18 TYR C N 1
ATOM 1514 C CA . TYR C 1 19 ? 0.773 -25.701 -13.036 1.00 30.98 18 TYR C CA 1
ATOM 1515 C C . TYR C 1 19 ? 1.545 -26.988 -12.696 1.00 29.64 18 TYR C C 1
ATOM 1516 O O . TYR C 1 19 ? 2.657 -27.171 -13.160 1.00 29.05 18 TYR C O 1
ATOM 1525 N N . PRO C 1 20 ? 0.932 -27.905 -11.919 1.00 29.56 19 PRO C N 1
ATOM 1526 C CA . PRO C 1 20 ? 1.560 -29.214 -11.729 1.00 28.76 19 PRO C CA 1
ATOM 1527 C C . PRO C 1 20 ? 1.539 -30.013 -13.03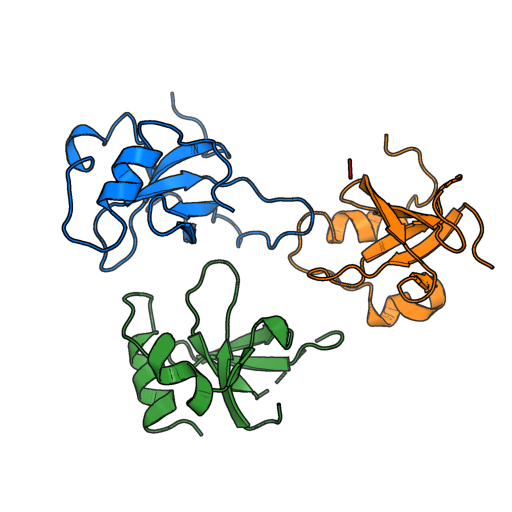4 1.00 26.94 19 PRO C C 1
ATOM 1528 O O . PRO C 1 20 ? 0.765 -29.697 -13.958 1.00 26.38 19 PRO C O 1
ATOM 1532 N N . HIS C 1 21 ? 2.387 -31.034 -13.109 1.00 26.98 20 HIS C N 1
ATOM 1533 C CA . HIS C 1 21 ? 2.328 -32.031 -14.185 1.00 25.73 20 HIS C CA 1
ATOM 1534 C C . HIS C 1 21 ? 0.906 -32.574 -14.326 1.00 24.87 20 HIS C C 1
ATOM 1535 O O . HIS C 1 21 ? 0.342 -33.140 -13.375 1.00 25.70 20 HIS C O 1
ATOM 1542 N N . TRP C 1 22 ? 0.320 -32.387 -15.510 1.00 24.13 21 TRP C N 1
ATOM 1543 C CA . TRP C 1 22 ? -1.135 -32.516 -15.675 1.00 22.84 21 TRP C CA 1
ATOM 1544 C C . TRP C 1 22 ? -1.513 -33.657 -16.637 1.00 22.34 21 TRP C C 1
ATOM 1545 O O . TRP C 1 22 ? -0.943 -33.735 -17.723 1.00 21.45 21 TRP C O 1
ATOM 1556 N N . PRO C 1 23 ? -2.490 -34.537 -16.255 1.00 22.29 22 PRO C N 1
ATOM 1557 C CA . PRO C 1 23 ? -2.872 -35.601 -17.199 1.00 23.57 22 PRO C CA 1
ATOM 1558 C C . PRO C 1 23 ? -3.420 -35.017 -18.499 1.00 24.48 22 PRO C C 1
ATOM 1559 O O . PRO C 1 23 ? -4.256 -34.103 -18.486 1.00 24.83 22 PRO C O 1
ATOM 1563 N N . ALA C 1 24 ? -2.938 -35.545 -19.615 1.00 25.95 23 ALA C N 1
ATOM 1564 C CA . ALA C 1 24 ? -3.187 -34.953 -20.913 1.00 28.00 23 ALA C CA 1
ATOM 1565 C C . ALA C 1 24 ? -2.987 -36.021 -21.985 1.00 30.64 23 ALA C C 1
ATOM 1566 O O . ALA C 1 24 ? -2.536 -37.134 -21.702 1.00 31.18 23 ALA C O 1
ATOM 1568 N N . ARG C 1 25 ? -3.331 -35.673 -23.215 1.00 32.63 24 ARG C N 1
ATOM 1569 C CA . ARG C 1 25 ? -3.092 -36.549 -24.332 1.00 35.90 24 ARG C CA 1
ATOM 1570 C C . ARG C 1 25 ? -2.613 -35.710 -25.504 1.00 37.33 24 ARG C C 1
ATOM 1571 O O . ARG C 1 25 ? -2.909 -34.509 -25.570 1.00 36.24 24 ARG C O 1
ATOM 1579 N N . ILE C 1 26 ? -1.873 -36.334 -26.420 1.00 40.42 25 ILE C N 1
ATOM 1580 C CA . ILE C 1 26 ? -1.488 -35.665 -27.667 1.00 43.30 25 ILE C CA 1
ATOM 1581 C C . ILE C 1 26 ? -2.707 -35.630 -28.584 1.00 47.61 25 ILE C C 1
ATOM 1582 O O . ILE C 1 26 ? -3.349 -36.665 -28.834 1.00 50.27 25 ILE C O 1
ATOM 1587 N N . ASP C 1 27 ? -3.017 -34.438 -29.083 1.00 49.24 26 ASP C N 1
ATOM 1588 C CA . ASP C 1 27 ? -4.214 -34.210 -29.880 1.00 53.87 26 ASP C CA 1
ATOM 1589 C C . ASP C 1 27 ? -3.936 -34.357 -31.377 1.00 58.68 26 ASP C C 1
ATOM 1590 O O . ASP C 1 27 ? -2.795 -34.248 -31.819 1.00 59.18 26 ASP C O 1
ATOM 1595 N N . PRO C 1 37 ? 3.424 -23.939 -35.133 1.00 62.50 36 PRO C N 1
ATOM 1596 C CA . PRO C 1 37 ? 4.318 -23.637 -34.006 1.00 59.13 36 PRO C CA 1
ATOM 1597 C C . PRO C 1 37 ? 5.460 -24.662 -33.892 1.00 57.78 36 PRO C C 1
ATOM 1598 O O . PRO C 1 37 ? 5.236 -25.783 -33.428 1.00 55.37 36 PRO C O 1
ATOM 1602 N N . PRO C 1 38 ? 6.679 -24.274 -34.324 1.00 59.54 37 PRO C N 1
ATOM 1603 C CA . PRO C 1 38 ? 7.819 -25.188 -34.530 1.00 60.44 37 PRO C CA 1
ATOM 1604 C C . PRO C 1 38 ? 8.129 -26.135 -33.364 1.00 56.98 37 PRO C C 1
ATOM 1605 O O . PRO C 1 38 ? 8.353 -25.683 -32.236 1.00 54.14 37 PRO C O 1
ATOM 1609 N N . ASN C 1 39 ? 8.144 -27.435 -33.672 1.00 57.72 38 ASN C N 1
ATOM 1610 C CA . ASN C 1 39 ? 8.313 -28.530 -32.700 1.00 55.22 38 ASN C CA 1
ATOM 1611 C C . ASN C 1 39 ? 7.476 -28.422 -31.417 1.00 50.35 38 ASN C C 1
ATOM 1612 O O . ASN C 1 39 ? 7.970 -28.662 -30.310 1.00 48.37 38 ASN C O 1
ATOM 1617 N N . LYS C 1 40 ? 6.202 -28.074 -31.577 1.00 48.85 39 LYS C N 1
ATOM 1618 C CA . LYS C 1 40 ? 5.246 -28.127 -30.469 1.00 44.50 39 LYS C CA 1
ATOM 1619 C C . LYS C 1 40 ? 4.127 -29.114 -30.811 1.00 44.70 39 LYS C C 1
ATOM 1620 O O . LYS C 1 40 ? 3.698 -29.206 -31.970 1.00 47.04 39 LYS C O 1
ATOM 1625 N N . TYR C 1 41 ? 3.679 -29.861 -29.804 1.00 41.20 40 TYR C N 1
ATOM 1626 C CA . TYR C 1 41 ? 2.551 -30.790 -29.941 1.00 42.36 40 TYR C CA 1
ATOM 1627 C C . TYR C 1 41 ? 1.238 -30.125 -29.515 1.00 41.43 40 TYR C C 1
ATOM 1628 O O . TYR C 1 41 ? 1.228 -29.303 -28.580 1.00 39.21 40 TYR C O 1
ATOM 1637 N N . PRO C 1 42 ? 0.122 -30.489 -30.175 1.00 43.68 41 PRO C N 1
ATOM 1638 C CA . PRO C 1 42 ? -1.169 -30.069 -29.634 1.00 42.72 41 PRO C CA 1
ATOM 1639 C C . PRO C 1 42 ? -1.518 -30.942 -28.445 1.00 39.92 41 PRO C C 1
ATOM 1640 O O . PRO C 1 42 ? -1.513 -32.164 -28.564 1.00 40.60 41 PRO C O 1
ATOM 1644 N N . ILE C 1 43 ? -1.792 -30.308 -27.308 1.00 37.60 42 ILE C N 1
ATOM 1645 C CA . ILE C 1 43 ? -2.052 -31.017 -26.062 1.00 35.37 42 ILE C CA 1
ATOM 1646 C C . ILE C 1 43 ? -3.490 -30.773 -25.608 1.00 35.95 42 ILE C C 1
ATOM 1647 O O . ILE C 1 43 ? -3.973 -29.628 -25.615 1.00 37.59 42 ILE C O 1
ATOM 1652 N N . PHE C 1 44 ? -4.176 -31.862 -25.261 1.00 35.66 43 PHE C N 1
ATOM 1653 C CA . PHE C 1 44 ? -5.511 -31.806 -24.677 1.00 35.91 43 PHE C CA 1
ATOM 1654 C C . PHE C 1 44 ? -5.394 -32.219 -23.210 1.00 32.77 43 PHE C C 1
ATOM 1655 O O . PHE C 1 44 ? -4.991 -33.347 -22.918 1.00 30.99 43 PHE C O 1
ATOM 1663 N N . PHE C 1 45 ? -5.748 -31.306 -22.304 1.00 31.61 44 PHE C N 1
ATOM 1664 C CA . PHE C 1 45 ? -5.643 -31.562 -20.873 1.00 29.61 44 PHE C CA 1
ATOM 1665 C C . PHE C 1 45 ? -6.929 -32.155 -20.361 1.00 30.24 44 PHE C C 1
ATOM 1666 O O . PHE C 1 45 ? -7.998 -31.570 -20.531 1.00 32.27 44 PHE C O 1
ATOM 1674 N N . PHE C 1 46 ? -6.822 -33.317 -19.731 1.00 29.12 45 PHE C N 1
ATOM 1675 C CA . PHE C 1 46 ? -7.979 -33.947 -19.083 1.00 30.22 45 PHE C CA 1
ATOM 1676 C C . PHE C 1 46 ? -8.498 -33.088 -17.914 1.00 30.75 45 PHE C C 1
ATOM 1677 O O . PHE C 1 46 ? -7.729 -32.313 -17.315 1.00 29.63 45 PHE C O 1
ATOM 1685 N N . GLY C 1 47 ? -9.792 -33.225 -17.603 1.00 33.00 46 GLY C N 1
ATOM 1686 C CA . GLY C 1 47 ? -10.420 -32.517 -16.483 1.00 33.98 46 GLY C CA 1
ATOM 1687 C C . GLY C 1 47 ? -10.923 -31.136 -16.867 1.00 36.82 46 GLY C C 1
ATOM 1688 O O . GLY C 1 47 ? -12.130 -30.891 -16.863 1.00 39.71 46 GLY C O 1
ATOM 1689 N N . THR C 1 48 ? -9.996 -30.244 -17.215 1.00 35.82 47 THR C N 1
ATOM 1690 C CA . THR C 1 48 ? -10.327 -28.881 -17.665 1.00 38.83 47 THR C CA 1
ATOM 1691 C C . THR C 1 48 ? -10.767 -28.871 -19.127 1.00 40.98 47 THR C C 1
ATOM 1692 O O . THR C 1 48 ? -11.510 -27.975 -19.561 1.00 44.34 47 THR C O 1
ATOM 1696 N N . HIS C 1 49 ? -10.289 -29.868 -19.877 1.00 39.25 48 HIS C N 1
ATOM 1697 C CA . HIS C 1 49 ? -10.600 -30.042 -21.308 1.00 42.29 48 HIS C CA 1
ATOM 1698 C C . HIS C 1 49 ? -10.103 -28.871 -22.160 1.00 43.91 48 HIS C C 1
ATOM 1699 O O . HIS C 1 49 ? -10.693 -28.541 -23.195 1.00 47.62 48 HIS C O 1
ATOM 1706 N N . GLU C 1 50 ? -9.014 -28.253 -21.712 1.00 41.79 49 GLU C N 1
ATOM 1707 C CA . GLU C 1 50 ? -8.391 -27.142 -22.443 1.00 43.84 49 GLU C CA 1
ATOM 1708 C C . GLU C 1 50 ? -7.309 -27.676 -23.370 1.00 41.58 49 GLU C C 1
ATOM 1709 O O . GLU C 1 50 ? -6.913 -28.824 -23.258 1.00 38.99 49 GLU C O 1
ATOM 1715 N N . THR C 1 51 ? -6.828 -26.845 -24.291 1.00 43.77 50 THR C N 1
ATOM 1716 C CA . THR C 1 51 ? -5.756 -27.271 -25.175 1.00 42.52 50 THR C CA 1
ATOM 1717 C C . THR C 1 51 ? -4.616 -26.259 -25.114 1.00 41.78 50 THR C C 1
ATOM 1718 O O . THR C 1 51 ? -4.846 -25.086 -24.845 1.00 43.85 50 THR C O 1
ATOM 1722 N N . ALA C 1 52 ? -3.396 -26.728 -25.345 1.00 39.65 51 ALA C N 1
ATOM 1723 C CA . ALA C 1 52 ? -2.233 -25.856 -25.514 1.00 39.88 51 ALA C CA 1
ATOM 1724 C C . ALA C 1 52 ? -1.286 -26.476 -26.538 1.00 40.13 51 ALA C C 1
ATOM 1725 O O . ALA C 1 52 ? -1.506 -27.603 -26.992 1.00 40.01 51 ALA C O 1
ATOM 1727 N N . PHE C 1 53 ? -0.243 -25.732 -26.906 1.00 40.64 52 PHE C N 1
ATOM 1728 C CA . PHE C 1 53 ? 0.885 -26.281 -27.659 1.00 40.90 52 PHE C CA 1
ATOM 1729 C C . PHE C 1 53 ? 2.095 -26.383 -26.726 1.00 38.72 52 PHE C C 1
ATOM 1730 O O . PHE C 1 53 ? 2.459 -25.398 -26.079 1.00 38.35 52 PHE C O 1
ATOM 1738 N N . LEU C 1 54 ? 2.706 -27.567 -26.645 1.00 36.79 53 LEU C N 1
ATOM 1739 C CA . LEU C 1 54 ? 3.877 -27.771 -25.787 1.00 35.31 53 LEU C CA 1
ATOM 1740 C C . LEU C 1 54 ? 4.983 -28.553 -26.502 1.00 36.87 53 LEU C C 1
ATOM 1741 O O . LEU C 1 54 ? 4.701 -29.408 -27.330 1.00 37.69 53 LEU C O 1
ATOM 1746 N N . GLY C 1 55 ? 6.239 -28.233 -26.195 1.00 37.99 54 GLY C N 1
ATOM 1747 C CA . GLY C 1 55 ? 7.385 -28.958 -26.741 1.00 40.16 54 GLY C CA 1
ATOM 1748 C C . GLY C 1 55 ? 7.559 -30.287 -26.023 1.00 39.64 54 GLY C C 1
ATOM 1749 O O . GLY C 1 55 ? 6.960 -30.501 -24.957 1.00 37.68 54 GLY C O 1
ATOM 1750 N N . PRO C 1 56 ? 8.381 -31.192 -26.591 1.00 42.59 55 PRO C N 1
ATOM 1751 C CA . PRO C 1 56 ? 8.561 -32.534 -26.003 1.00 43.16 55 PRO C CA 1
ATOM 1752 C C . PRO C 1 56 ? 9.175 -32.519 -24.592 1.00 42.16 55 PRO C C 1
ATOM 1753 O O . PRO C 1 56 ? 8.903 -33.421 -23.794 1.00 41.71 55 PRO C O 1
ATOM 1757 N N . LYS C 1 57 ? 9.974 -31.493 -24.290 1.00 42.75 56 LYS C N 1
ATOM 1758 C CA . LYS C 1 57 ? 10.565 -31.315 -22.955 1.00 42.99 56 LYS C CA 1
ATOM 1759 C C . LYS C 1 57 ? 9.512 -31.244 -21.841 1.00 39.85 56 LYS C C 1
ATOM 1760 O O . LYS C 1 57 ? 9.778 -31.647 -20.704 1.00 40.49 56 LYS C O 1
ATOM 1762 N N . ASP C 1 58 ? 8.319 -30.745 -22.170 1.00 37.15 57 ASP C N 1
ATOM 1763 C CA . ASP C 1 58 ? 7.244 -30.601 -21.191 1.00 34.72 57 ASP C CA 1
ATOM 1764 C C . ASP C 1 58 ? 6.354 -31.831 -21.083 1.00 32.97 57 ASP C C 1
ATOM 1765 O O . ASP C 1 58 ? 5.366 -31.810 -20.350 1.00 31.36 57 ASP C O 1
ATOM 1770 N N . LEU C 1 59 ? 6.687 -32.891 -21.814 1.00 34.16 58 LEU C N 1
ATOM 1771 C CA . LEU C 1 59 ? 5.798 -34.050 -21.931 1.00 33.48 58 LEU C CA 1
ATOM 1772 C C . LEU C 1 59 ? 6.415 -35.311 -21.363 1.00 35.63 58 LEU C C 1
ATOM 1773 O O . LEU C 1 59 ? 7.615 -35.568 -21.546 1.00 37.62 58 LEU C O 1
ATOM 1778 N N . PHE C 1 60 ? 5.577 -36.098 -20.685 1.00 34.93 59 PHE C N 1
ATOM 1779 C CA . PHE C 1 60 ? 6.024 -37.275 -19.940 1.00 37.40 59 PHE C CA 1
ATOM 1780 C C . PHE C 1 60 ? 5.062 -38.431 -20.189 1.00 38.00 59 PHE C C 1
ATOM 1781 O O . PHE C 1 60 ? 3.870 -38.290 -19.924 1.00 35.13 59 PHE C O 1
ATOM 1789 N N . PRO C 1 61 ? 5.565 -39.568 -20.731 1.00 41.88 60 PRO C N 1
ATOM 1790 C CA . PRO C 1 61 ? 4.668 -40.698 -21.032 1.00 43.42 60 PRO C CA 1
ATOM 1791 C C . PRO C 1 61 ? 3.906 -41.153 -19.793 1.00 42.35 60 PRO C C 1
ATOM 1792 O O . PRO C 1 61 ? 4.514 -41.315 -18.729 1.00 42.66 60 PRO C O 1
ATOM 1796 N N . TYR C 1 62 ? 2.586 -41.327 -19.938 1.00 41.46 61 TYR C N 1
ATOM 1797 C CA . TYR C 1 62 ? 1.683 -41.666 -18.828 1.00 40.26 61 TYR C CA 1
ATOM 1798 C C . TYR C 1 62 ? 2.022 -42.948 -18.067 1.00 43.10 61 TYR C C 1
ATOM 1799 O O . TYR C 1 62 ? 2.057 -42.933 -16.834 1.00 41.75 61 TYR C O 1
ATOM 1808 N N . ASP C 1 63 ? 2.250 -44.045 -18.797 1.00 46.61 62 ASP C N 1
ATOM 1809 C CA . ASP C 1 63 ? 2.584 -45.327 -18.181 1.00 50.21 62 ASP C CA 1
ATOM 1810 C C . ASP C 1 63 ? 3.907 -45.233 -17.418 1.00 51.38 62 ASP C C 1
ATOM 1811 O O . ASP C 1 63 ? 4.032 -45.775 -16.320 1.00 52.24 62 ASP C O 1
ATOM 1813 N N . LYS C 1 64 ? 4.872 -44.519 -17.995 1.00 51.31 63 LYS C N 1
ATOM 1814 C CA . LYS C 1 64 ? 6.213 -44.383 -17.415 1.00 53.12 63 LYS C CA 1
ATOM 1815 C C . LYS C 1 64 ? 6.227 -43.555 -16.119 1.00 49.85 63 LYS C C 1
ATOM 1816 O O . LYS C 1 64 ? 6.966 -43.879 -15.181 1.00 52.08 63 LYS C O 1
ATOM 1819 N N . CYS C 1 65 ? 5.398 -42.511 -16.063 1.00 44.92 64 CYS C N 1
ATOM 1820 C CA . CYS C 1 65 ? 5.519 -41.496 -15.012 1.00 42.32 64 CYS C CA 1
ATOM 1821 C C . CYS C 1 65 ? 4.325 -41.373 -14.073 1.00 39.59 64 CYS C C 1
ATOM 1822 O O . CYS C 1 65 ? 4.341 -40.522 -13.169 1.00 37.43 64 CYS C O 1
ATOM 1825 N N . LYS C 1 66 ? 3.294 -42.198 -14.277 1.00 39.40 65 LYS C N 1
ATOM 1826 C CA . LYS C 1 66 ? 2.097 -42.103 -13.425 1.00 37.66 65 LYS C CA 1
ATOM 1827 C C . LYS C 1 66 ? 2.408 -42.338 -11.945 1.00 38.82 65 LYS C C 1
ATOM 1828 O O . LYS C 1 66 ? 1.852 -41.664 -11.092 1.00 37.70 65 LYS C O 1
ATOM 1834 N N . ASP C 1 67 ? 3.315 -43.267 -11.652 1.00 42.74 66 ASP C N 1
ATOM 1835 C CA . ASP C 1 67 ? 3.779 -43.490 -10.277 1.00 44.69 66 ASP C CA 1
ATOM 1836 C C . ASP C 1 67 ? 4.199 -42.162 -9.632 1.00 43.44 66 ASP C C 1
ATOM 1837 O O . ASP C 1 67 ? 3.963 -41.934 -8.444 1.00 43.98 66 ASP C O 1
ATOM 1839 N N . LYS C 1 68 ? 4.798 -41.283 -10.435 1.00 41.88 67 LYS C N 1
ATOM 1840 C CA . LYS C 1 68 ? 5.321 -40.012 -9.942 1.00 41.14 67 LYS C CA 1
ATOM 1841 C C . LYS C 1 68 ? 4.264 -38.902 -9.959 1.00 36.74 67 LYS C C 1
ATOM 1842 O O . LYS C 1 68 ? 4.047 -38.215 -8.946 1.00 36.26 67 LYS C O 1
ATOM 1846 N N . TYR C 1 69 ? 3.608 -38.715 -11.101 1.00 33.08 68 TYR C N 1
ATOM 1847 C CA . TYR C 1 69 ? 2.707 -37.572 -11.238 1.00 29.95 68 TYR C CA 1
ATOM 1848 C C . TYR C 1 69 ? 1.222 -37.924 -11.112 1.00 28.21 68 TYR C C 1
ATOM 1849 O O . TYR C 1 69 ? 0.373 -37.020 -11.029 1.00 26.18 68 TYR C O 1
ATOM 1858 N N . GLY C 1 70 ? 0.898 -39.213 -11.146 1.00 28.88 69 GLY C N 1
ATOM 1859 C CA . GLY C 1 70 ? -0.503 -39.632 -11.043 1.00 29.31 69 GLY C CA 1
ATOM 1860 C C . GLY C 1 70 ? -0.891 -39.669 -9.578 1.00 29.82 69 GLY C C 1
ATOM 1861 O O . GLY C 1 70 ? -0.999 -40.744 -8.987 1.00 31.33 69 GLY C O 1
ATOM 1862 N N . LYS C 1 71 ? -1.034 -38.491 -8.982 1.00 29.66 70 LYS C N 1
ATOM 1863 C CA . LYS C 1 71 ? -1.420 -38.368 -7.576 1.00 31.93 70 LYS C CA 1
ATOM 1864 C C . LYS C 1 71 ? -2.363 -37.177 -7.470 1.00 31.41 70 LYS C C 1
ATOM 1865 O O . LYS C 1 71 ? -2.222 -36.210 -8.235 1.00 31.17 70 LYS C O 1
ATOM 1867 N N . PRO C 1 72 ? -3.323 -37.226 -6.528 1.00 32.75 71 PRO C N 1
ATOM 1868 C CA . PRO C 1 72 ? -4.316 -36.147 -6.482 1.00 32.67 71 PRO C CA 1
ATOM 1869 C C . PRO C 1 72 ? -3.744 -34.775 -6.140 1.00 34.37 71 PRO C C 1
ATOM 1870 O O . PRO C 1 72 ? -2.743 -34.644 -5.420 1.00 35.66 71 PRO C O 1
ATOM 1874 N N . ASN C 1 73 ? -4.405 -33.767 -6.674 1.00 34.30 72 ASN C N 1
ATOM 1875 C CA . ASN C 1 73 ? -3.983 -32.401 -6.537 1.00 36.70 72 ASN C CA 1
ATOM 1876 C C . ASN C 1 73 ? -5.243 -31.582 -6.338 1.00 37.63 72 ASN C C 1
ATOM 1877 O O . ASN C 1 73 ? -6.294 -31.914 -6.882 1.00 37.07 72 ASN C O 1
ATOM 1882 N N . LYS C 1 74 ? -5.148 -30.512 -5.567 1.00 40.39 73 LYS C N 1
ATOM 1883 C CA . LYS C 1 74 ? -6.327 -29.699 -5.297 1.00 42.57 73 LYS C CA 1
ATOM 1884 C C . LYS C 1 74 ? -6.656 -28.677 -6.404 1.00 42.51 73 LYS C C 1
ATOM 1885 O O . LYS C 1 74 ? -7.704 -28.036 -6.352 1.00 45.53 73 LYS C O 1
ATOM 1889 N N . ARG C 1 75 ? -5.775 -28.537 -7.402 1.00 39.35 74 ARG C N 1
ATOM 1890 C CA . ARG C 1 75 ? -5.994 -27.603 -8.524 1.00 39.29 74 ARG C CA 1
ATOM 1891 C C . ARG C 1 75 ? -7.286 -27.932 -9.285 1.00 38.62 74 ARG C C 1
ATOM 1892 O O . ARG C 1 75 ? -7.577 -29.112 -9.547 1.00 35.06 74 ARG C O 1
ATOM 1900 N N . LYS C 1 76 ? -8.047 -26.896 -9.652 1.00 40.95 75 LYS C N 1
ATOM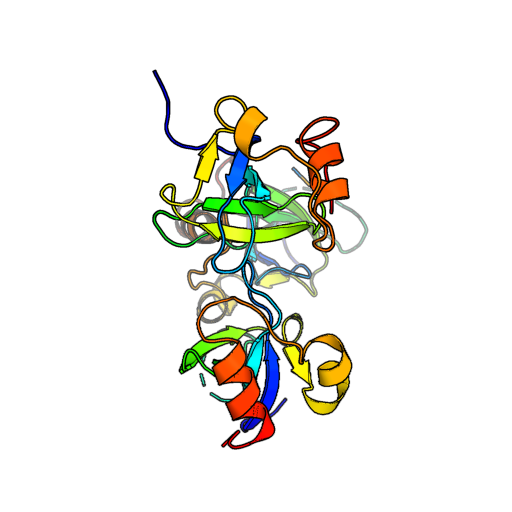 1901 C CA . LYS C 1 76 ? -9.330 -27.091 -10.339 1.00 41.97 75 LYS C CA 1
ATOM 1902 C C . LYS C 1 76 ? -9.228 -28.034 -11.545 1.00 38.53 75 LYS C C 1
ATOM 1903 O O . LYS C 1 76 ? -8.386 -27.856 -12.439 1.00 36.50 75 LYS C O 1
ATOM 1905 N N . GLY C 1 77 ? -10.062 -29.069 -11.529 1.00 38.18 76 GLY C N 1
ATOM 1906 C CA . GLY C 1 77 ? -10.129 -30.007 -12.638 1.00 35.95 76 GLY C CA 1
ATOM 1907 C C . GLY C 1 77 ? -9.130 -31.141 -12.625 1.00 32.14 76 GLY C C 1
ATOM 1908 O O . GLY C 1 77 ? -9.255 -32.074 -13.410 1.00 31.20 76 GLY C O 1
ATOM 1909 N N . PHE C 1 78 ? -8.142 -31.078 -11.737 1.00 31.21 77 PHE C N 1
ATOM 1910 C CA . PHE C 1 78 ? -7.053 -32.039 -11.760 1.00 28.24 77 PHE C CA 1
ATOM 1911 C C . PHE C 1 78 ? -7.547 -33.478 -11.509 1.00 28.00 77 PHE C C 1
ATOM 1912 O O . PHE C 1 78 ? -7.304 -34.374 -12.318 1.00 25.99 77 PHE C O 1
ATOM 1920 N N . ASN C 1 79 ? -8.249 -33.682 -10.396 1.00 28.96 78 ASN C N 1
ATOM 1921 C CA . ASN C 1 79 ? -8.707 -35.028 -10.033 1.00 29.01 78 ASN C CA 1
ATOM 1922 C C . ASN C 1 79 ? -9.720 -35.617 -11.011 1.00 29.91 78 ASN C C 1
ATOM 1923 O O . ASN C 1 79 ? -9.675 -36.813 -11.301 1.00 29.78 78 ASN C O 1
ATOM 1928 N N . GLU C 1 80 ? -10.620 -34.792 -11.542 1.00 31.76 79 GLU C N 1
ATOM 1929 C CA . GLU C 1 80 ? -11.425 -35.224 -12.700 1.00 33.64 79 GLU C CA 1
ATOM 1930 C C . GLU C 1 80 ? -10.513 -35.685 -13.840 1.00 32.02 79 GLU C C 1
ATOM 1931 O O . GLU C 1 80 ? -10.768 -36.727 -14.462 1.00 32.14 79 GLU C O 1
ATOM 1937 N N . GLY C 1 81 ? -9.460 -34.900 -14.090 1.00 30.05 80 GLY C N 1
ATOM 1938 C CA . GLY C 1 81 ? -8.452 -35.196 -15.110 1.00 29.28 80 GLY C CA 1
ATOM 1939 C C . GLY C 1 81 ? -7.816 -36.555 -14.891 1.00 28.41 80 GLY C C 1
ATOM 1940 O O . GLY C 1 81 ? -7.700 -37.357 -15.828 1.00 29.42 80 GLY C O 1
ATOM 1941 N N . LEU C 1 82 ? -7.423 -36.820 -13.651 1.00 26.74 81 LEU C N 1
ATOM 1942 C CA . LEU C 1 82 ? -6.908 -38.143 -13.271 1.00 26.09 81 LEU C CA 1
ATOM 1943 C C . LEU C 1 82 ? -7.906 -39.277 -13.533 1.00 27.74 81 LEU C C 1
ATOM 1944 O O . LEU C 1 82 ? -7.508 -40.359 -13.975 1.00 29.52 81 LEU C O 1
ATOM 1949 N N . TRP C 1 83 ? -9.188 -39.049 -13.247 1.00 28.31 82 TRP C N 1
ATOM 1950 C CA . TRP C 1 83 ? -10.210 -40.075 -13.511 1.00 29.97 82 TRP C CA 1
ATOM 1951 C C . TRP C 1 83 ? -10.307 -40.364 -15.022 1.00 31.12 82 TRP C C 1
ATOM 1952 O O . TRP C 1 83 ? -10.325 -41.532 -15.429 1.00 31.40 82 TRP C O 1
ATOM 1963 N N . GLU C 1 84 ? -10.349 -39.307 -15.842 1.00 30.36 83 GLU C N 1
ATOM 1964 C CA . GLU C 1 84 ? -10.450 -39.470 -17.303 1.00 32.34 83 GLU C CA 1
ATOM 1965 C C . GLU C 1 84 ? -9.284 -40.225 -17.931 1.00 31.71 83 GLU C C 1
ATOM 1966 O O . GLU C 1 84 ? -9.513 -41.134 -18.751 1.00 34.53 83 GLU C O 1
ATOM 1972 N N . ILE C 1 85 ? -8.056 -39.865 -17.550 1.00 28.94 84 ILE C N 1
ATOM 1973 C CA . ILE C 1 85 ? -6.852 -40.502 -18.111 1.00 29.10 84 ILE C CA 1
ATOM 1974 C C . ILE C 1 85 ? -6.753 -42.008 -17.822 1.00 31.57 84 ILE C C 1
ATOM 1975 O O . ILE C 1 85 ? -6.268 -42.771 -18.655 1.00 33.49 84 ILE C O 1
ATOM 1980 N N . GLN C 1 86 ? -7.269 -42.432 -16.674 1.00 31.24 85 GLN C N 1
ATOM 1981 C CA . GLN C 1 86 ? -7.230 -43.846 -16.290 1.00 33.58 85 GLN C CA 1
ATOM 1982 C C . GLN C 1 86 ? -8.432 -44.635 -16.807 1.00 37.12 85 GLN C C 1
ATOM 1983 O O . GLN C 1 86 ? -8.298 -45.831 -17.136 1.00 40.05 85 GLN C O 1
ATOM 1989 N N . ASN C 1 87 ? -9.592 -43.974 -16.877 1.00 37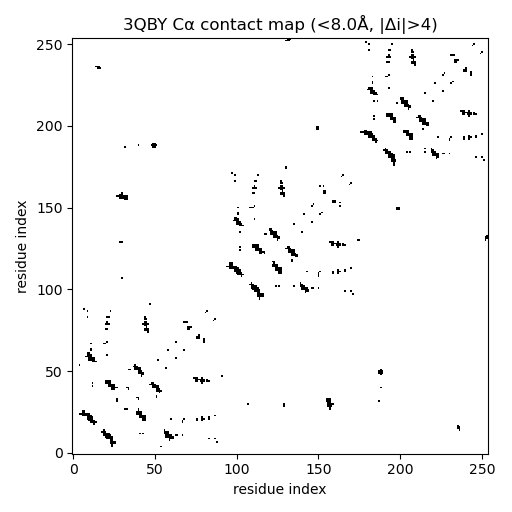.47 86 ASN C N 1
ATOM 1990 C CA . ASN C 1 87 ? -10.865 -44.657 -17.166 1.00 42.31 86 ASN C CA 1
ATOM 1991 C C . ASN C 1 87 ? -11.555 -44.345 -18.509 1.00 45.47 86 ASN C C 1
ATOM 1992 O O . ASN C 1 87 ? -12.258 -45.196 -19.044 1.00 49.45 86 ASN C O 1
ATOM 1997 N N . ASN C 1 88 ? -11.382 -43.131 -19.025 1.00 44.61 87 ASN C N 1
ATOM 1998 C CA . ASN C 1 88 ? -11.961 -42.750 -20.333 1.00 49.09 87 ASN C CA 1
ATOM 1999 C C . ASN C 1 88 ? -11.024 -41.816 -21.102 1.00 47.63 87 ASN C C 1
ATOM 2000 O O . ASN C 1 88 ? -11.351 -40.638 -21.304 1.00 47.89 87 ASN C O 1
ATOM 2005 N N . PRO C 1 89 ? -9.838 -42.321 -21.509 1.00 47.50 88 PRO C N 1
ATOM 2006 C CA . PRO C 1 89 ? -8.827 -41.394 -22.052 1.00 45.47 88 PRO C CA 1
ATOM 2007 C C . PRO C 1 89 ? -9.078 -40.976 -23.501 1.00 49.09 88 PRO C C 1
ATOM 2008 O O . PRO C 1 89 ? -8.456 -40.026 -23.976 1.00 47.76 88 PRO C O 1
ATOM 2012 N N . HIS C 1 90 ? -9.976 -41.679 -24.189 1.00 54.21 89 HIS C N 1
ATOM 2013 C CA . HIS C 1 90 ? -10.310 -41.359 -25.581 1.00 58.70 89 HIS C CA 1
ATOM 2014 C C . HIS C 1 90 ? -11.813 -41.145 -25.751 1.00 62.35 89 HIS C C 1
ATOM 2015 O O . HIS C 1 90 ? -12.277 -40.720 -26.816 1.00 66.60 89 HIS C O 1
ATOM 2022 N N . HIS D 2 4 ? 23.995 -8.213 -20.738 1.00 57.93 18 HIS H N 1
ATOM 2023 C CA . HIS D 2 4 ? 23.871 -9.328 -19.754 1.00 57.95 18 HIS H CA 1
ATOM 2024 C C . HIS D 2 4 ? 24.023 -10.686 -20.442 1.00 57.91 18 HIS H C 1
ATOM 2025 O O . HIS D 2 4 ? 23.617 -10.860 -21.589 1.00 57.73 18 HIS H O 1
ATOM 2027 N N . ARG D 2 5 ? 24.613 -11.640 -19.728 1.00 57.97 19 ARG H N 1
ATOM 2028 C CA . ARG D 2 5 ? 24.911 -12.963 -20.276 1.00 57.87 19 ARG H CA 1
ATOM 2029 C C . ARG D 2 5 ? 23.655 -13.818 -20.400 1.00 57.72 19 ARG H C 1
ATOM 2030 O O . ARG D 2 5 ? 22.759 -13.750 -19.552 1.00 58.02 19 ARG H O 1
#

Secondary structure (DSSP, 8-state):
------TT-EEEE--TTS--EEEEEPP--TTSBPPPTT-EEEEETTT--EEEE-GGGEEEHHHHHHHH-S--SSTTHHHHHHHHHH-TTS---/---TT-EEEE--TTS--EEEEE----TT-EEEEETTT--EEEE-GGGEEEHHHHHHHH-S--SBTTHHHHHHHHHH-TTS---/--TT-EEEE--TTS--EEEEE--TT-EEEEETTT--EEEE-GGGEEEHHHHHHHH-S---STTHHHHHHHHHH---/--

CATH classification: 2.30.30.140

Organism: Homo sapiens (NCBI:txid9606)

GO terms:
  GO:0061628 histone H3K27me3 reader activity (F, IDA)
  GO:0062072 histone H3K9me2/3 reader activity (F, IDA)
  GO:0005634 nucleus (C, IDA)
  GO:0042692 muscle cell differentiation (P, IMP)
  GO:1905168 positive regulation of double-strand break repair via homologous recombination (P, IMP)
  GO:0030307 positive regulation of cell growth (P, IMP)
  GO:0005515 protein binding (F, IPI)
  GO:0005654 nucleoplasm (C, IDA)
  GO:0140566 histone reader activity (F, IDA)
  GO:0140861 DNA repair-dependent chromatin remodeling (P, IMP)

InterPro domains:
  IPR000313 PWWP domain [PF00855] (8-87)
  IPR000313 PWWP domain [PS50812] (7-64)
  IPR000313 PWWP domain [SM00293] (5-62)
  IPR021567 Lens epithelium-derived growth factor, integrase-binding domain [PF11467] (472-570)
  IPR035441 TFIIS/LEDGF domain superfamily [G3DSA:1.20.930.10] (469-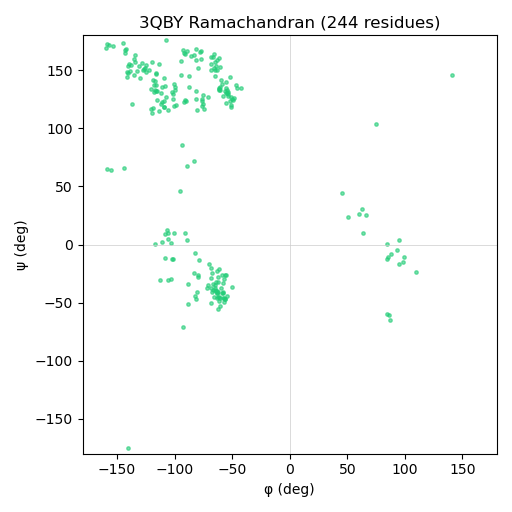548)
  IPR036218 HIV integrase-binding domain superfamily [SSF140576] (470-548)

Solvent-accessible surface area: 14586 Å² total

Nearest PDB structures (foldseek):
  3qby-assembly1_C  TM=1.013E+00  e=1.449E-15  Homo sapiens
  7hgi-assembly3_C  TM=1.011E+00  e=1.133E-14  Homo sapiens
  7hh2-assembly3_C  TM=1.011E+00  e=2.393E-14  Homo sapiens
  3qby-assembly1_B  TM=1.001E+00  e=1.647E-14  Homo sapiens
  9gru-assembly3_C  TM=9.886E-01  e=1.206E-14  Homo sapiens

Sequence (254 aa):
MPHAFKPGDLVFAKMKGYPHWPARIDDIADGAVKPPPNKYPIFFFGTHETAFLGPKDLFPYDKCCKDKYGKPNKRKGFNEGLWEIQQNNPHASYSAFKPGDLVFAKMKGYPHWPARIDDPPPNK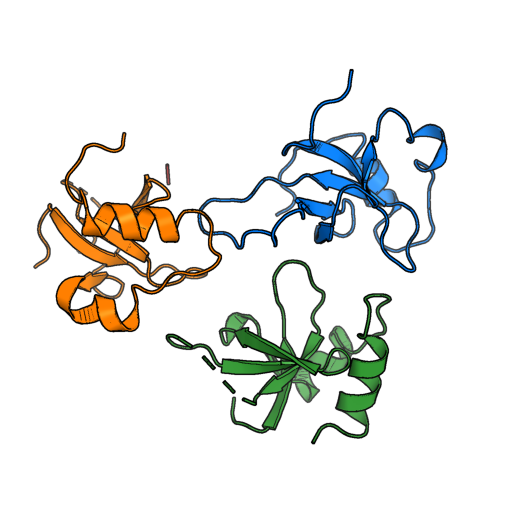YPIFFFGTHETAFLGPKDLFPYDKCKDKYGKPNKRKGFNEGLWEIQNNPHASYSFKPGDLVFAKMKGYPHWPARIDPPNKYPIFFFGTHETAFLGPKDLFPYDKCKDKYGKPNKRKGFNEGLWEIQNNPHHR